Protein AF-A0A545VU34-F1 (afdb_monomer_lite)

Radius of gyration: 24.91 Å; chains: 1; bounding box: 81×69×67 Å

Structure (mmCIF, N/CA/C/O backbone):
data_AF-A0A545VU34-F1
#
_entry.id   AF-A0A545VU34-F1
#
loop_
_atom_site.group_PDB
_atom_site.id
_atom_site.type_symbol
_atom_site.label_atom_id
_atom_site.label_alt_id
_atom_site.label_comp_id
_atom_site.label_asym_id
_atom_site.label_entity_id
_atom_site.label_seq_id
_atom_site.pdbx_PDB_ins_code
_atom_site.Cartn_x
_atom_site.Cartn_y
_atom_site.Cartn_z
_atom_site.occupancy
_atom_site.B_iso_or_equiv
_atom_site.auth_seq_id
_atom_site.auth_comp_id
_atom_site.auth_asym_id
_atom_site.auth_atom_id
_atom_site.pdbx_PDB_model_num
ATOM 1 N N . MET A 1 1 ? -12.776 -17.573 12.507 1.00 79.12 1 MET A N 1
ATOM 2 C CA . MET A 1 1 ? -12.467 -17.567 11.058 1.00 79.12 1 MET A CA 1
ATOM 3 C C . MET A 1 1 ? -12.177 -16.126 10.676 1.00 79.12 1 MET A C 1
ATOM 5 O O . MET A 1 1 ? -12.881 -15.253 11.173 1.00 79.12 1 MET A O 1
ATOM 9 N N . GLN A 1 2 ? -11.123 -15.885 9.905 1.00 91.31 2 GLN A N 1
ATOM 10 C CA . GLN A 1 2 ? -10.640 -14.549 9.538 1.00 91.31 2 GLN A CA 1
ATOM 11 C C . GLN A 1 2 ? -10.816 -14.331 8.031 1.00 91.31 2 GLN A C 1
ATOM 13 O O . GLN A 1 2 ? -10.894 -15.304 7.277 1.00 91.31 2 GLN A O 1
ATOM 18 N N . THR A 1 3 ? -10.881 -13.071 7.623 1.00 93.25 3 THR A N 1
ATOM 19 C CA . THR A 1 3 ? -10.838 -12.623 6.233 1.00 93.25 3 THR A CA 1
ATOM 20 C C . THR A 1 3 ? -9.546 -11.844 6.028 1.00 93.25 3 THR A C 1
ATOM 22 O O . THR A 1 3 ? -9.224 -10.953 6.812 1.00 93.25 3 THR A O 1
ATOM 25 N N . PHE A 1 4 ? -8.823 -12.209 4.974 1.00 95.44 4 PHE A N 1
ATOM 26 C CA . PHE A 1 4 ? -7.585 -11.573 4.544 1.00 95.44 4 PHE A CA 1
ATOM 27 C C . PHE A 1 4 ? -7.874 -10.812 3.259 1.00 95.44 4 PHE A C 1
ATOM 29 O O . PHE A 1 4 ? -8.603 -11.320 2.402 1.00 95.44 4 PHE A O 1
ATOM 36 N N . TYR A 1 5 ? -7.344 -9.605 3.151 1.00 96.75 5 TYR A N 1
ATOM 37 C CA . TYR A 1 5 ? -7.462 -8.789 1.953 1.00 96.75 5 TYR A CA 1
ATOM 38 C C . TYR A 1 5 ? -6.277 -7.839 1.856 1.00 96.75 5 TYR A C 1
ATOM 40 O O . TYR A 1 5 ? -5.619 -7.520 2.851 1.00 96.75 5 TYR A O 1
ATOM 48 N N . ASP A 1 6 ? -6.040 -7.379 0.639 1.00 97.81 6 ASP A N 1
ATOM 49 C CA . ASP A 1 6 ? -4.903 -6.552 0.306 1.00 97.81 6 ASP A CA 1
ATOM 50 C C . ASP A 1 6 ? -5.138 -5.812 -1.013 1.00 97.81 6 ASP A C 1
ATOM 52 O O . ASP A 1 6 ? -6.005 -6.162 -1.819 1.00 97.81 6 ASP A O 1
ATOM 56 N N . ILE A 1 7 ? -4.350 -4.760 -1.214 1.00 98.38 7 ILE A N 1
ATOM 57 C CA . ILE A 1 7 ? -4.104 -4.185 -2.532 1.00 98.38 7 ILE A CA 1
ATOM 58 C C . ILE A 1 7 ? -2.747 -4.725 -2.973 1.00 98.38 7 ILE A C 1
ATOM 60 O O . ILE A 1 7 ? -1.764 -4.576 -2.246 1.00 98.38 7 ILE A O 1
ATOM 64 N N . SER A 1 8 ? -2.671 -5.313 -4.166 1.00 98.19 8 SER A N 1
ATOM 65 C CA . SER A 1 8 ? -1.441 -5.928 -4.660 1.00 98.19 8 SER A CA 1
ATOM 66 C C . SER A 1 8 ? -0.968 -5.326 -5.971 1.00 98.19 8 SER A C 1
ATOM 68 O O . SER A 1 8 ? -1.701 -5.262 -6.955 1.00 98.19 8 SER A O 1
ATOM 70 N N . LEU A 1 9 ? 0.293 -4.895 -5.971 1.00 97.69 9 LEU A N 1
ATOM 71 C CA . LEU A 1 9 ? 1.021 -4.387 -7.131 1.00 97.69 9 LEU A CA 1
ATOM 72 C C . LEU A 1 9 ? 2.073 -5.405 -7.612 1.00 97.69 9 LEU A C 1
ATOM 74 O O . LEU A 1 9 ? 2.984 -5.052 -8.371 1.00 97.69 9 LEU A O 1
ATOM 78 N N . VAL A 1 10 ? 1.947 -6.674 -7.197 1.00 97.75 10 VAL A N 1
ATOM 79 C CA . VAL A 1 10 ? 2.806 -7.799 -7.622 1.00 97.75 10 VAL A CA 1
ATOM 80 C C . VAL A 1 10 ? 2.745 -8.021 -9.134 1.00 97.75 10 VAL A C 1
ATOM 82 O O . VAL A 1 10 ? 3.753 -8.400 -9.729 1.00 97.75 10 VAL A O 1
ATOM 85 N N . ASP A 1 11 ? 1.625 -7.678 -9.771 1.00 96.69 11 ASP A N 1
ATOM 86 C CA . ASP A 1 11 ? 1.431 -7.778 -11.225 1.00 96.69 11 ASP A CA 1
ATOM 87 C C . ASP A 1 11 ? 1.592 -6.439 -11.959 1.00 96.69 11 ASP A C 1
ATOM 89 O O . ASP A 1 11 ? 1.641 -6.382 -13.190 1.00 96.69 11 ASP A O 1
ATOM 93 N N . GLY A 1 12 ? 1.741 -5.347 -11.216 1.00 96.75 12 GLY A N 1
ATOM 94 C CA . GLY A 1 12 ? 1.853 -4.005 -11.764 1.00 96.75 12 GLY A CA 1
ATOM 95 C C . GLY A 1 12 ? 0.854 -3.036 -11.154 1.00 96.75 12 GLY A C 1
ATOM 96 O O . GLY A 1 12 ? 0.083 -3.363 -10.259 1.00 96.75 12 GLY A O 1
ATOM 97 N N . TYR A 1 13 ? 0.872 -1.823 -11.683 1.00 96.31 13 TYR A N 1
ATOM 98 C CA . TYR A 1 13 ? -0.009 -0.733 -11.319 1.00 96.31 13 TYR A CA 1
ATOM 99 C C . TYR A 1 13 ? -0.517 -0.056 -12.586 1.00 96.31 13 TYR A C 1
ATOM 101 O O . TYR A 1 13 ? 0.260 0.242 -13.494 1.00 96.31 13 TYR A O 1
ATOM 109 N N . ASN A 1 14 ? -1.813 0.218 -12.651 1.00 94.38 14 ASN A N 1
ATOM 110 C CA . ASN A 1 14 ? -2.413 0.979 -13.741 1.00 94.38 14 ASN A CA 1
ATOM 111 C C . ASN A 1 14 ? -3.270 2.136 -13.228 1.00 94.38 14 ASN A C 1
ATOM 113 O O . ASN A 1 14 ? -3.136 3.232 -13.749 1.00 94.38 14 ASN A O 1
ATOM 117 N N . LEU A 1 15 ? -4.117 1.927 -12.223 1.00 94.31 15 LEU A N 1
ATOM 118 C CA . LEU A 1 15 ? -5.029 2.934 -11.690 1.00 94.31 15 LEU A CA 1
ATOM 119 C C . LEU A 1 15 ? -4.940 2.987 -10.163 1.00 94.31 15 LEU A C 1
ATOM 121 O O . LEU A 1 15 ? -4.714 1.944 -9.544 1.00 94.31 15 LEU A O 1
ATOM 125 N N . PRO A 1 16 ? -5.171 4.163 -9.549 1.00 95.62 16 PRO A N 1
ATOM 126 C CA . PRO A 1 16 ? -5.326 4.237 -8.108 1.00 95.62 16 PRO A CA 1
ATOM 127 C C . PRO A 1 16 ? -6.518 3.382 -7.675 1.00 95.62 16 PRO A C 1
ATOM 129 O O . PRO A 1 16 ? -7.557 3.362 -8.348 1.00 95.62 16 PRO A O 1
ATOM 132 N N . VAL A 1 17 ? -6.386 2.704 -6.539 1.00 97.31 17 VAL A N 1
ATOM 133 C CA . VAL A 1 17 ? -7.426 1.820 -6.006 1.00 97.31 17 VAL A CA 1
ATOM 134 C C . VAL A 1 17 ? -7.506 1.943 -4.492 1.00 97.31 17 VAL A C 1
ATOM 136 O O . VAL A 1 17 ? -6.492 2.101 -3.815 1.00 97.31 17 VAL A O 1
ATOM 139 N N . GLY A 1 18 ? -8.726 1.906 -3.970 1.00 97.44 18 GLY A N 1
ATOM 140 C CA . GLY A 1 18 ? -9.010 1.851 -2.544 1.00 97.44 18 GLY A CA 1
ATOM 141 C C . GLY A 1 18 ? -9.953 0.704 -2.221 1.00 97.44 18 GLY A C 1
ATOM 142 O O . GLY A 1 18 ? -10.769 0.301 -3.054 1.00 97.44 18 GLY A O 1
ATOM 143 N N . ILE A 1 19 ? -9.839 0.184 -1.008 1.00 97.31 19 ILE A N 1
ATOM 144 C CA . ILE A 1 19 ? -10.707 -0.851 -0.465 1.00 97.31 19 ILE A CA 1
ATOM 145 C C . ILE A 1 19 ? -11.283 -0.317 0.840 1.00 97.31 19 ILE A C 1
ATOM 147 O O . ILE A 1 19 ? -10.543 -0.028 1.775 1.00 97.31 19 ILE A O 1
ATOM 151 N N . GLU A 1 20 ? -12.607 -0.211 0.917 1.00 95.69 20 GLU A N 1
ATOM 152 C CA . GLU A 1 20 ? -13.302 0.046 2.176 1.00 95.69 20 GLU A CA 1
ATOM 153 C C . GLU A 1 20 ? -13.985 -1.224 2.684 1.00 95.69 20 GLU A C 1
ATOM 155 O O . GLU A 1 20 ? -14.713 -1.899 1.946 1.00 95.69 20 GLU A O 1
ATOM 160 N N . HIS A 1 21 ? -13.785 -1.515 3.965 1.00 94.06 21 HIS A N 1
ATOM 161 C CA . HIS A 1 21 ? -14.480 -2.584 4.663 1.00 94.06 21 HIS A CA 1
ATOM 162 C C . HIS A 1 21 ? -15.908 -2.149 5.011 1.00 94.06 21 HIS A C 1
ATOM 164 O O . HIS A 1 21 ? -16.132 -1.113 5.640 1.00 94.06 21 HIS A O 1
ATOM 170 N N . MET A 1 22 ? -16.887 -2.970 4.640 1.00 91.38 22 MET A N 1
ATOM 171 C CA . MET A 1 22 ? -18.287 -2.779 5.002 1.00 91.38 22 MET A CA 1
ATOM 172 C C . MET A 1 22 ? -18.660 -3.795 6.087 1.00 91.38 22 MET A C 1
ATOM 174 O O . MET A 1 22 ? -18.804 -4.974 5.769 1.00 91.38 22 MET A O 1
ATOM 178 N N . PRO A 1 23 ? -18.831 -3.400 7.359 1.00 85.12 23 PRO A N 1
ATOM 179 C CA . PRO A 1 23 ? -19.201 -4.346 8.408 1.00 85.12 23 PRO A CA 1
ATOM 180 C C . PRO A 1 23 ? -20.580 -4.966 8.139 1.00 85.12 23 PRO A C 1
ATOM 182 O O . PRO A 1 23 ? -21.448 -4.353 7.522 1.00 85.12 23 PRO A O 1
ATOM 185 N N . SER A 1 24 ? -20.787 -6.194 8.614 1.00 85.75 24 SER A N 1
ATOM 186 C CA . SER A 1 24 ? -22.099 -6.857 8.591 1.00 85.75 24 SER A CA 1
ATOM 187 C C . SER A 1 24 ? -22.831 -6.621 9.915 1.00 85.75 24 SER A C 1
ATOM 189 O O . SER A 1 24 ? -22.180 -6.468 10.949 1.00 85.75 24 SER A O 1
ATOM 191 N N . ASP A 1 25 ? -24.166 -6.642 9.905 1.00 82.00 25 ASP A N 1
ATOM 192 C CA . ASP A 1 25 ? -25.019 -6.271 11.050 1.00 82.00 25 ASP A CA 1
ATOM 193 C C . ASP A 1 25 ? -24.683 -6.997 12.367 1.00 82.00 25 ASP A C 1
ATOM 195 O O . ASP A 1 25 ? -24.863 -6.445 13.447 1.00 82.00 25 ASP A O 1
ATOM 199 N N . ASN A 1 26 ? -24.144 -8.219 12.292 1.00 81.62 26 ASN A N 1
ATOM 200 C CA . ASN A 1 26 ? -23.791 -9.045 13.455 1.00 81.62 26 ASN A CA 1
ATOM 201 C C . ASN A 1 26 ? -22.278 -9.094 13.748 1.00 81.62 26 ASN A C 1
ATOM 203 O O . ASN A 1 26 ? -21.806 -10.006 14.430 1.00 81.62 26 ASN A O 1
ATOM 207 N N . THR A 1 27 ? -21.495 -8.157 13.208 1.00 83.81 27 THR A N 1
ATOM 208 C CA . THR A 1 27 ? -20.041 -8.079 13.429 1.00 83.81 27 THR A CA 1
ATOM 209 C C . THR A 1 27 ? -19.682 -6.979 14.424 1.00 83.81 27 THR A C 1
ATOM 211 O O . THR A 1 27 ? -20.401 -5.995 14.577 1.00 83.81 27 THR A O 1
ATOM 214 N N . SER A 1 28 ? -18.566 -7.150 15.141 1.00 86.00 28 SER A N 1
ATOM 215 C CA . SER A 1 28 ? -18.032 -6.072 15.980 1.00 86.00 28 SER A CA 1
ATOM 216 C C . SER A 1 28 ? -17.637 -4.883 15.109 1.00 86.00 28 SER A C 1
ATOM 218 O O . SER A 1 28 ? -17.088 -5.067 14.025 1.00 86.00 28 SER A O 1
ATOM 220 N N . PHE A 1 29 ? -17.901 -3.670 15.593 1.00 90.88 29 PHE A N 1
ATOM 221 C CA . PHE A 1 29 ? -17.486 -2.455 14.903 1.00 90.88 29 PHE A CA 1
ATOM 222 C C . PHE A 1 29 ? -15.957 -2.395 14.803 1.00 90.88 29 PHE A C 1
ATOM 224 O O . PHE A 1 29 ? -15.253 -2.561 15.801 1.00 90.88 29 PHE A O 1
ATOM 231 N N . ILE A 1 30 ? -15.462 -2.137 13.594 1.00 93.94 30 ILE A N 1
ATOM 232 C CA . ILE A 1 30 ? -14.041 -1.964 13.304 1.00 93.94 30 ILE A CA 1
ATOM 233 C C . ILE A 1 30 ? -13.863 -0.547 12.760 1.00 93.94 30 ILE A C 1
ATOM 235 O O . ILE A 1 30 ? -14.524 -0.202 11.777 1.00 93.94 30 ILE A O 1
ATOM 239 N N . PRO A 1 31 ? -12.999 0.280 13.371 1.00 95.19 31 PRO A N 1
ATOM 240 C CA . PRO A 1 31 ? -12.738 1.617 12.877 1.00 95.19 31 PRO A CA 1
ATOM 241 C C . PRO A 1 31 ? -12.249 1.623 11.420 1.00 95.19 31 PRO A C 1
ATOM 243 O O . PRO A 1 31 ? -11.348 0.851 11.069 1.00 95.19 31 PRO A O 1
ATOM 246 N N . PRO A 1 32 ? -12.789 2.515 10.573 1.00 95.31 32 PRO A N 1
ATOM 247 C CA . PRO A 1 32 ? -12.363 2.644 9.181 1.00 95.31 32 PRO A CA 1
ATOM 248 C C . PRO A 1 32 ? -10.870 2.963 9.043 1.00 95.31 32 PRO A C 1
ATOM 250 O O . PRO A 1 32 ? -10.233 2.460 8.124 1.00 95.31 32 PRO A O 1
ATOM 253 N N . ASN A 1 33 ? -10.263 3.685 9.992 1.00 95.50 33 ASN A N 1
ATOM 254 C CA . ASN A 1 33 ? -8.825 3.963 9.947 1.00 95.50 33 ASN A CA 1
ATOM 255 C C . ASN A 1 33 ? -7.895 2.784 10.206 1.00 95.50 33 ASN A C 1
ATOM 257 O O . ASN A 1 33 ? -6.684 2.933 10.077 1.00 95.50 33 ASN A O 1
ATOM 261 N N . LEU A 1 34 ? -8.452 1.629 10.555 1.00 96.00 34 LEU A N 1
ATOM 262 C CA . LEU A 1 34 ? -7.701 0.393 10.677 1.00 96.00 34 LEU A CA 1
ATOM 263 C C . LEU A 1 34 ? -7.853 -0.507 9.445 1.00 96.00 34 LEU A C 1
ATOM 265 O O . LEU A 1 34 ? -7.083 -1.446 9.291 1.00 96.00 34 LEU A O 1
ATOM 269 N N . THR A 1 35 ? -8.848 -0.264 8.587 1.00 95.50 35 THR A N 1
ATOM 270 C CA . THR A 1 35 ? -9.246 -1.227 7.545 1.00 95.50 35 THR A CA 1
ATOM 271 C C . THR A 1 35 ? -9.361 -0.647 6.145 1.00 95.50 35 THR A C 1
ATOM 273 O O . THR A 1 35 ? -9.163 -1.379 5.176 1.00 95.50 35 THR A O 1
ATOM 276 N N . ASN A 1 36 ? -9.656 0.641 6.013 1.00 96.81 36 ASN A N 1
ATOM 277 C CA . ASN A 1 36 ? -9.890 1.252 4.717 1.00 96.81 36 ASN A CA 1
ATOM 278 C C . ASN A 1 36 ? -8.563 1.704 4.112 1.00 96.81 36 ASN A C 1
ATOM 280 O O . ASN A 1 36 ? -8.026 2.739 4.501 1.00 96.81 36 ASN A O 1
ATOM 284 N N . SER A 1 37 ? -8.035 0.912 3.183 1.00 96.88 37 SER A N 1
ATOM 285 C CA . SER A 1 37 ? -6.737 1.142 2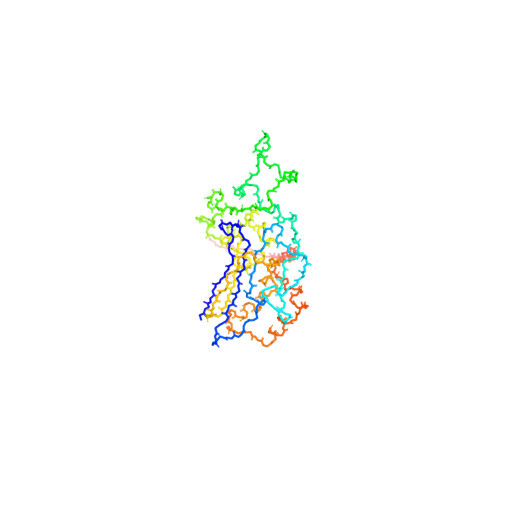.554 1.00 96.88 37 SER A CA 1
ATOM 286 C C . SER A 1 37 ? -6.878 1.783 1.179 1.00 96.88 37 SER A C 1
ATOM 288 O O . SER A 1 37 ? -7.873 1.595 0.475 1.00 96.88 37 SER A O 1
ATOM 290 N N . ALA A 1 38 ? -5.868 2.549 0.777 1.00 97.38 38 ALA A N 1
ATOM 291 C CA . ALA A 1 38 ? -5.798 3.132 -0.555 1.00 97.38 38 ALA A CA 1
ATOM 292 C C . ALA A 1 38 ? -4.359 3.184 -1.063 1.00 97.38 38 ALA A C 1
ATOM 294 O O . ALA A 1 38 ? -3.420 3.441 -0.311 1.00 97.38 38 ALA A O 1
ATOM 295 N N . CYS A 1 39 ? -4.205 2.985 -2.368 1.00 97.00 39 CYS A N 1
ATOM 296 C CA . CYS A 1 39 ? -2.955 3.149 -3.092 1.00 97.00 39 CYS A CA 1
ATOM 297 C C . CYS A 1 39 ? -3.150 4.177 -4.209 1.00 97.00 39 CYS A C 1
ATOM 299 O O . CYS A 1 39 ? -3.895 3.948 -5.167 1.00 97.00 39 CYS A O 1
ATOM 301 N N . VAL A 1 40 ? -2.468 5.314 -4.073 1.00 95.06 40 VAL A N 1
ATOM 302 C CA . VAL A 1 40 ? -2.458 6.427 -5.023 1.00 95.06 40 VAL A CA 1
ATOM 303 C C . VAL A 1 40 ? -1.024 6.650 -5.494 1.00 95.06 40 VAL A C 1
ATOM 305 O O . VAL A 1 40 ? -0.258 7.385 -4.881 1.00 95.06 40 VAL A O 1
ATOM 308 N N . ALA A 1 41 ? -0.667 6.022 -6.616 1.00 93.44 41 ALA A N 1
ATOM 309 C CA . ALA A 1 41 ? 0.658 6.119 -7.235 1.00 93.44 41 ALA A CA 1
ATOM 310 C C . ALA A 1 41 ? 0.605 6.761 -8.638 1.00 93.44 41 ALA A C 1
ATOM 312 O O . ALA A 1 41 ? 1.438 6.482 -9.502 1.00 93.44 41 ALA A O 1
ATOM 313 N N . THR A 1 42 ? -0.395 7.615 -8.884 1.00 91.88 42 THR A N 1
ATOM 314 C CA . THR A 1 42 ? -0.579 8.341 -10.151 1.00 91.88 42 THR A CA 1
ATOM 315 C C . THR A 1 42 ? -0.372 9.838 -9.946 1.00 91.88 42 THR A C 1
ATOM 317 O O . THR A 1 42 ? -1.070 10.464 -9.150 1.00 91.88 42 THR A O 1
ATOM 320 N N . ALA A 1 43 ? 0.561 10.430 -10.694 1.00 88.88 43 ALA A N 1
ATOM 321 C CA . ALA A 1 43 ? 0.788 11.871 -10.664 1.00 88.88 43 ALA A CA 1
ATOM 322 C C . ALA A 1 43 ? -0.464 12.655 -11.102 1.00 88.88 43 ALA A C 1
ATOM 324 O O . ALA A 1 43 ? -1.199 12.243 -11.999 1.00 88.88 43 ALA A O 1
ATOM 325 N N . GLY A 1 44 ? -0.711 13.788 -10.449 1.00 87.19 44 GLY A N 1
ATOM 326 C CA . GLY A 1 44 ? -1.902 14.622 -10.626 1.00 87.19 44 GLY A CA 1
ATOM 327 C C . GLY A 1 44 ? -3.118 14.169 -9.811 1.00 87.19 44 GLY A C 1
ATOM 328 O O . GLY A 1 44 ? -4.074 14.929 -9.701 1.00 87.19 44 GLY A O 1
ATOM 329 N N . TRP A 1 45 ? -3.079 12.971 -9.218 1.00 87.88 45 TRP A N 1
ATOM 330 C CA . TRP A 1 45 ? -4.142 12.441 -8.353 1.00 87.88 45 TRP A CA 1
ATOM 331 C C . TRP A 1 45 ? -3.789 12.472 -6.865 1.00 87.88 45 TRP A C 1
ATOM 333 O O . TRP A 1 45 ? -4.651 12.212 -6.030 1.00 87.88 45 TRP A O 1
ATOM 343 N N . LEU A 1 46 ? -2.541 12.796 -6.522 1.00 90.00 46 LEU A N 1
ATOM 344 C CA . LEU A 1 46 ? -2.103 12.895 -5.137 1.00 90.00 46 LEU A CA 1
ATOM 345 C C . LEU A 1 46 ? -2.448 14.268 -4.567 1.00 90.00 46 LEU A C 1
ATOM 347 O O . LEU A 1 46 ? -2.020 15.297 -5.094 1.00 90.00 46 LEU A O 1
ATOM 351 N N . TYR A 1 47 ? -3.190 14.260 -3.467 1.00 89.81 47 TYR A N 1
ATOM 352 C CA . TYR A 1 47 ? -3.574 15.467 -2.742 1.00 89.81 47 TYR A CA 1
ATOM 353 C C . TYR A 1 47 ? -2.416 16.006 -1.889 1.00 89.81 47 TYR A C 1
ATOM 355 O O . TYR A 1 47 ? -1.420 15.312 -1.645 1.00 89.81 47 TYR A O 1
ATOM 363 N N . ASP A 1 48 ? -2.565 17.246 -1.416 1.00 87.31 48 ASP A N 1
ATOM 364 C CA . ASP A 1 48 ? -1.576 17.930 -0.581 1.00 87.31 48 ASP A CA 1
ATOM 365 C C . ASP A 1 48 ? -1.170 17.115 0.651 1.00 87.31 48 ASP A C 1
ATOM 367 O O . ASP A 1 48 ? -1.943 16.328 1.206 1.00 87.31 48 ASP A O 1
ATOM 371 N N . VAL A 1 49 ? 0.081 17.309 1.068 1.00 86.38 49 VAL A N 1
ATOM 372 C CA . VAL A 1 49 ? 0.684 16.570 2.177 1.00 86.38 49 VAL A CA 1
ATOM 373 C C . VAL A 1 49 ? -0.091 16.826 3.467 1.00 86.38 49 VAL A C 1
ATOM 375 O O . VAL A 1 49 ? -0.230 17.959 3.924 1.00 86.38 49 VAL A O 1
ATOM 378 N N . THR A 1 50 ? -0.538 15.742 4.091 1.00 82.56 50 THR A N 1
ATOM 379 C CA . THR A 1 50 ? -1.132 15.732 5.427 1.00 82.56 50 THR A CA 1
ATOM 380 C C . THR A 1 50 ? -0.723 14.446 6.146 1.00 82.56 50 THR A C 1
ATOM 382 O O . THR A 1 50 ? -0.488 13.424 5.506 1.00 82.56 50 THR A O 1
ATOM 385 N N . GLN A 1 51 ? -0.602 14.491 7.475 1.00 78.12 51 GLN A N 1
ATOM 386 C CA . GLN A 1 51 ? -0.232 13.318 8.284 1.00 78.12 51 GLN A CA 1
ATOM 387 C C . GLN A 1 51 ? -1.384 12.315 8.405 1.00 78.12 51 GLN A C 1
ATOM 389 O O . GLN A 1 51 ? -1.163 11.108 8.468 1.00 78.12 51 GLN A O 1
ATOM 394 N N . SER A 1 52 ? -2.613 12.825 8.418 1.00 82.25 52 SER A N 1
ATOM 395 C CA . SER A 1 52 ? -3.823 12.019 8.396 1.00 82.25 52 SER A CA 1
ATOM 396 C C . SER A 1 52 ? -4.963 12.732 7.685 1.00 82.25 52 SER A C 1
ATOM 398 O O . SER A 1 52 ? -4.915 13.940 7.438 1.00 82.25 52 SER A O 1
ATOM 400 N N . GLY A 1 53 ? -5.980 11.971 7.295 1.00 84.44 53 GLY A N 1
ATOM 401 C CA . GLY A 1 53 ? -7.127 12.493 6.565 1.00 84.44 53 GLY A CA 1
ATOM 402 C C . GLY A 1 53 ? -8.418 11.766 6.898 1.00 84.44 53 GLY A C 1
ATOM 403 O O . GLY A 1 53 ? -8.430 10.718 7.540 1.00 84.44 53 GLY A O 1
ATOM 404 N N . THR A 1 54 ? -9.523 12.341 6.443 1.00 84.25 54 THR A N 1
ATOM 405 C CA . THR A 1 54 ? -10.866 11.759 6.567 1.00 84.25 54 THR A CA 1
ATOM 406 C C . THR A 1 54 ? -11.315 11.062 5.285 1.00 84.25 54 THR A C 1
ATOM 408 O O . THR A 1 54 ? -12.404 10.497 5.242 1.00 84.25 54 THR A O 1
ATOM 411 N N . TYR A 1 55 ? -10.480 11.057 4.241 1.00 80.75 55 TYR A N 1
ATOM 412 C CA . TYR A 1 55 ? -10.705 10.261 3.036 1.00 80.75 55 TYR A CA 1
ATOM 413 C C . TYR A 1 55 ? -10.844 8.789 3.433 1.00 80.75 55 TYR A C 1
ATOM 415 O O . TYR A 1 55 ? -9.974 8.280 4.129 1.00 80.75 55 TYR A O 1
ATOM 423 N N . TYR A 1 56 ? -11.941 8.136 3.037 1.00 84.62 56 TYR A N 1
ATOM 424 C CA . TYR A 1 56 ? -12.299 6.758 3.434 1.00 84.62 56 TYR A CA 1
ATOM 425 C C . TYR A 1 56 ? -12.587 6.568 4.927 1.00 84.62 56 TYR A C 1
ATOM 427 O O . TYR A 1 56 ? -12.653 5.438 5.399 1.00 84.62 56 TYR A O 1
ATOM 435 N N . SER A 1 57 ? -12.765 7.648 5.688 1.00 92.06 57 SER A N 1
ATOM 436 C CA . SER A 1 57 ? -13.040 7.594 7.122 1.00 92.06 57 SER A CA 1
ATOM 437 C C . SER A 1 57 ? -13.847 8.817 7.590 1.00 92.06 57 SER A C 1
ATOM 439 O O . SER A 1 57 ? -14.705 9.322 6.871 1.00 92.06 57 SER A O 1
ATOM 441 N N . ASN A 1 58 ? -13.636 9.264 8.827 1.00 92.12 58 ASN A N 1
ATOM 442 C CA . ASN A 1 58 ? -14.290 10.397 9.464 1.00 92.12 58 ASN A CA 1
ATOM 443 C C . ASN A 1 58 ? -13.350 11.063 10.483 1.00 92.12 58 ASN A C 1
ATOM 445 O O . ASN A 1 58 ? -12.271 10.555 10.781 1.00 92.12 58 ASN A O 1
ATOM 449 N N . GLU A 1 59 ? -13.774 12.203 11.028 1.00 91.31 59 GLU A N 1
ATOM 450 C CA . GLU A 1 59 ? -13.000 12.984 12.006 1.00 91.31 59 GLU A CA 1
ATOM 451 C C . GLU A 1 59 ? -12.725 12.224 13.309 1.00 91.31 59 GLU A C 1
ATOM 453 O O . GLU A 1 59 ? -11.714 12.466 13.962 1.00 91.31 59 GLU A O 1
ATOM 458 N N . THR A 1 60 ? -13.610 11.297 13.688 1.00 94.44 60 THR A N 1
ATOM 459 C CA . THR A 1 60 ? -13.435 10.477 14.892 1.00 94.44 60 THR A CA 1
ATOM 460 C C . THR A 1 60 ? -12.298 9.482 14.728 1.00 94.44 60 THR A C 1
ATOM 462 O O . THR A 1 60 ? -11.609 9.210 15.698 1.00 94.44 60 THR A O 1
ATOM 465 N N . TYR A 1 61 ? -12.087 8.953 13.526 1.00 95.19 61 TYR A N 1
ATOM 466 C CA . TYR A 1 61 ? -11.076 7.945 13.229 1.00 95.19 61 TYR A CA 1
ATOM 467 C C . TYR A 1 61 ? -10.229 8.401 12.037 1.00 95.19 61 TYR A C 1
ATOM 469 O O . TYR A 1 61 ? -10.392 7.875 10.940 1.00 95.19 61 TYR A O 1
ATOM 477 N N . PRO A 1 62 ? -9.332 9.386 12.186 1.00 94.44 62 PRO A N 1
ATOM 478 C CA . PRO A 1 62 ? -8.526 9.859 11.065 1.00 94.44 62 PRO A CA 1
ATOM 479 C C . PRO A 1 62 ? -7.609 8.739 10.548 1.00 94.44 62 PRO A C 1
ATOM 481 O O . PRO A 1 62 ? -7.055 7.970 11.338 1.00 94.44 62 PRO A O 1
ATOM 484 N N . ILE A 1 63 ? -7.471 8.628 9.225 1.00 94.12 63 ILE A N 1
ATOM 485 C CA . ILE A 1 63 ? -6.621 7.628 8.566 1.00 94.12 63 ILE A CA 1
ATOM 486 C C . ILE A 1 63 ? -5.172 8.108 8.529 1.00 94.12 63 ILE A C 1
ATOM 488 O O . ILE A 1 63 ? -4.951 9.239 8.095 1.00 94.12 63 ILE A O 1
ATOM 492 N N . PRO A 1 64 ? -4.193 7.275 8.922 1.00 94.50 64 PRO A N 1
ATOM 493 C CA . PRO A 1 64 ? -2.780 7.564 8.712 1.00 94.50 64 PRO A CA 1
ATOM 494 C C . PRO A 1 64 ? -2.431 7.540 7.220 1.00 94.50 64 PRO A C 1
ATOM 496 O O . PRO A 1 64 ? -2.771 6.592 6.506 1.00 94.50 64 PRO A O 1
ATOM 499 N N . LEU A 1 65 ? -1.751 8.584 6.747 1.00 94.25 65 LEU A N 1
ATOM 500 C CA . LEU A 1 65 ? -1.419 8.757 5.333 1.00 94.25 65 LEU A CA 1
ATOM 501 C C . LEU A 1 65 ? 0.093 8.771 5.099 1.00 94.25 65 LEU A C 1
ATOM 503 O O . LEU A 1 65 ? 0.878 9.210 5.942 1.00 94.25 65 LEU A O 1
ATOM 507 N N . GLU A 1 66 ? 0.482 8.333 3.904 1.00 92.75 66 GLU A N 1
ATOM 508 C CA . GLU A 1 66 ? 1.809 8.567 3.342 1.00 92.75 66 GLU A CA 1
ATOM 509 C C . GLU A 1 66 ? 2.051 10.093 3.264 1.00 92.75 66 GLU A C 1
ATOM 511 O O . GLU A 1 66 ? 1.173 10.841 2.824 1.00 92.75 66 GLU A O 1
ATOM 516 N N . LYS A 1 67 ? 3.224 10.576 3.699 1.00 90.06 67 LYS A N 1
ATOM 517 C CA . LYS A 1 67 ? 3.506 12.013 3.912 1.00 90.06 67 LYS A CA 1
ATOM 518 C C . LYS A 1 67 ? 4.706 12.580 3.146 1.00 90.06 67 LYS A C 1
ATOM 520 O O . LYS A 1 67 ? 4.903 13.791 3.143 1.00 90.06 67 LYS A O 1
ATOM 525 N N . ASN A 1 68 ? 5.540 11.729 2.571 1.00 91.62 68 ASN A N 1
ATOM 526 C CA . ASN A 1 68 ? 6.801 12.093 1.940 1.00 91.62 68 ASN A CA 1
ATOM 527 C C . ASN A 1 68 ? 6.654 12.274 0.428 1.00 91.62 68 ASN A C 1
ATOM 529 O O . ASN A 1 68 ? 7.432 13.018 -0.168 1.00 91.62 68 ASN A O 1
ATOM 533 N N . GLU A 1 69 ? 5.675 11.620 -0.199 1.00 92.44 69 GLU A N 1
ATOM 534 C CA . GLU A 1 69 ? 5.583 11.612 -1.651 1.00 92.44 69 GLU A CA 1
ATOM 535 C C . GLU A 1 69 ? 4.939 12.879 -2.220 1.00 92.44 69 GLU A C 1
ATOM 537 O O . GLU A 1 69 ? 4.074 13.529 -1.621 1.00 92.44 69 GLU A O 1
ATOM 542 N N . THR A 1 70 ? 5.355 13.239 -3.429 1.00 92.00 70 THR A N 1
ATOM 543 C CA . THR A 1 70 ? 4.864 14.419 -4.150 1.00 92.00 70 THR A CA 1
ATOM 544 C C . THR A 1 70 ? 4.424 14.030 -5.551 1.00 92.00 70 THR A C 1
ATOM 546 O O . THR A 1 70 ? 4.870 13.021 -6.090 1.00 92.00 70 THR A O 1
ATOM 549 N N . ASN A 1 71 ? 3.590 14.854 -6.191 1.00 89.50 71 ASN A N 1
ATOM 550 C CA . ASN A 1 71 ? 3.191 14.611 -7.580 1.00 89.50 71 ASN A CA 1
ATOM 551 C C . ASN A 1 71 ? 4.394 14.495 -8.541 1.00 89.50 71 ASN A C 1
ATOM 553 O O . ASN A 1 71 ? 4.320 13.740 -9.509 1.00 89.50 71 ASN A O 1
ATOM 557 N N . ASP A 1 72 ? 5.511 15.177 -8.254 1.00 88.31 72 ASP A N 1
ATOM 558 C CA . ASP A 1 72 ? 6.752 15.036 -9.025 1.00 88.31 72 ASP A CA 1
ATOM 559 C C . ASP A 1 72 ? 7.379 13.643 -8.850 1.00 88.31 72 ASP A C 1
ATOM 561 O O . ASP A 1 72 ? 7.660 12.969 -9.843 1.00 88.31 72 ASP A O 1
ATOM 565 N N . LEU A 1 73 ? 7.510 13.160 -7.610 1.00 89.19 73 LEU A N 1
ATOM 566 C CA . LEU A 1 73 ? 8.024 11.814 -7.324 1.00 89.19 73 LEU A CA 1
ATOM 567 C C . LEU A 1 73 ? 7.111 10.725 -7.901 1.00 89.19 73 LEU A C 1
ATOM 569 O O . LEU A 1 73 ? 7.591 9.781 -8.535 1.00 89.19 73 LEU A O 1
ATOM 573 N N . LEU A 1 74 ? 5.790 10.908 -7.804 1.00 89.88 74 LEU A N 1
ATOM 574 C CA . LEU A 1 74 ? 4.810 9.998 -8.397 1.00 89.88 74 LEU A CA 1
ATOM 575 C C . LEU A 1 74 ? 4.909 9.930 -9.925 1.00 89.88 74 LEU A C 1
ATOM 577 O O . LEU A 1 74 ? 4.568 8.916 -10.529 1.00 89.88 74 LEU A O 1
ATOM 581 N N . SER A 1 75 ? 5.385 10.987 -10.582 1.00 87.69 75 SER A N 1
ATOM 582 C CA . SER A 1 75 ? 5.585 10.953 -12.033 1.00 87.69 75 SER A CA 1
ATOM 583 C C . SER A 1 75 ? 6.805 10.112 -12.438 1.00 87.69 75 SER A C 1
ATOM 585 O O . SER A 1 75 ? 6.914 9.694 -13.591 1.00 87.69 75 SER A O 1
ATOM 587 N N . LYS A 1 76 ? 7.715 9.825 -11.494 1.00 87.38 76 LYS A N 1
ATOM 588 C CA . LYS A 1 76 ? 9.037 9.225 -11.744 1.00 87.38 76 LYS A CA 1
ATOM 589 C C . LYS A 1 76 ? 9.257 7.870 -11.066 1.00 87.38 76 LYS A C 1
ATOM 591 O O . LYS A 1 76 ? 10.201 7.178 -11.448 1.00 87.38 76 LYS A O 1
ATOM 596 N N . TRP A 1 77 ? 8.404 7.456 -10.122 1.00 90.69 77 TRP A N 1
ATOM 597 C CA . TRP A 1 77 ? 8.626 6.247 -9.312 1.00 90.69 77 TRP A CA 1
ATOM 598 C C . TRP A 1 77 ? 8.755 4.962 -10.141 1.00 90.69 77 TRP A C 1
ATOM 600 O O . TRP A 1 77 ? 9.535 4.077 -9.787 1.00 90.69 77 TRP A O 1
ATOM 610 N N . CYS A 1 78 ? 8.019 4.836 -11.250 1.00 92.12 78 CYS A N 1
ATOM 611 C CA . CYS A 1 78 ? 8.071 3.636 -12.079 1.00 92.12 78 CYS A CA 1
ATOM 612 C C . CYS A 1 78 ? 9.408 3.558 -12.841 1.00 92.12 78 CYS A C 1
ATOM 614 O O . CYS A 1 78 ? 9.726 4.472 -13.612 1.00 92.12 78 CYS A O 1
ATOM 616 N N . PRO A 1 79 ? 10.207 2.483 -12.701 1.00 90.88 79 PRO A N 1
ATOM 617 C CA . PRO A 1 79 ? 11.447 2.353 -13.461 1.00 90.88 79 PRO A CA 1
ATOM 618 C C . PRO A 1 79 ? 11.198 2.331 -14.978 1.00 90.88 79 PRO A C 1
ATOM 620 O O . PRO A 1 79 ? 10.217 1.757 -15.442 1.00 90.88 79 PRO A O 1
ATOM 623 N N . TRP A 1 80 ? 12.119 2.884 -15.777 1.00 86.62 80 TRP A N 1
ATOM 624 C CA . TRP A 1 80 ? 11.957 2.991 -17.239 1.00 86.62 80 TRP A CA 1
ATOM 625 C C . TRP A 1 80 ? 11.627 1.659 -17.925 1.00 86.62 80 TRP A C 1
ATOM 627 O O . TRP A 1 80 ? 10.741 1.599 -18.772 1.00 86.62 80 TRP A O 1
ATOM 637 N N . ARG A 1 81 ? 12.301 0.575 -17.518 1.00 87.75 81 ARG A N 1
ATOM 638 C CA . ARG A 1 81 ? 12.078 -0.780 -18.054 1.00 87.75 81 ARG A CA 1
ATOM 639 C C . ARG A 1 81 ? 10.689 -1.347 -17.736 1.00 87.75 81 ARG A C 1
ATOM 641 O O . ARG A 1 81 ? 10.259 -2.282 -18.400 1.00 87.75 81 ARG A O 1
ATOM 648 N N . ASN A 1 82 ? 10.049 -0.825 -16.692 1.00 92.75 82 ASN A N 1
ATOM 649 C CA . ASN A 1 82 ? 8.770 -1.281 -16.168 1.00 92.75 82 ASN A CA 1
ATOM 650 C C . ASN A 1 82 ? 7.595 -0.476 -16.743 1.00 92.75 82 ASN A C 1
ATOM 652 O O . ASN A 1 82 ? 6.458 -0.925 -16.645 1.00 92.75 82 ASN A O 1
ATOM 656 N N . LEU A 1 83 ? 7.829 0.689 -17.357 1.00 90.69 83 LEU A N 1
ATOM 657 C CA . LEU A 1 83 ? 6.753 1.468 -17.970 1.00 90.69 83 LEU A CA 1
ATOM 658 C C . LEU A 1 83 ? 6.088 0.654 -19.084 1.00 90.69 83 LEU A C 1
ATOM 660 O O . LEU A 1 83 ? 6.760 0.126 -19.971 1.00 90.69 83 LEU A O 1
ATOM 664 N N . ALA A 1 84 ? 4.758 0.593 -19.071 1.00 89.62 84 ALA A N 1
ATOM 665 C CA . ALA A 1 84 ? 3.997 0.003 -20.168 1.00 89.62 84 ALA A CA 1
ATOM 666 C C . ALA A 1 84 ? 4.180 0.801 -21.469 1.00 89.62 84 ALA A C 1
ATOM 668 O O . ALA A 1 84 ? 4.231 0.217 -22.550 1.00 89.62 84 ALA A O 1
ATOM 669 N N . PHE A 1 85 ? 4.330 2.124 -21.344 1.00 86.19 85 PHE A N 1
ATOM 670 C CA . PHE A 1 85 ? 4.513 3.062 -22.450 1.00 86.19 85 PHE A CA 1
ATOM 671 C C . PHE A 1 85 ? 5.752 3.940 -22.198 1.00 86.19 85 PHE A C 1
ATOM 673 O O . PHE A 1 85 ? 5.625 5.078 -21.736 1.00 86.19 85 PHE A O 1
ATOM 680 N N . PRO A 1 86 ? 6.972 3.418 -22.422 1.00 80.56 86 PRO A N 1
ATOM 681 C CA . PRO A 1 86 ? 8.187 4.204 -22.249 1.00 80.56 86 PRO A CA 1
ATOM 682 C C . PRO A 1 86 ? 8.312 5.270 -23.360 1.00 80.56 86 PRO A C 1
ATOM 684 O O . PRO A 1 86 ? 7.916 5.011 -24.500 1.00 80.56 86 PRO A O 1
ATOM 687 N N . PRO A 1 87 ? 8.871 6.462 -23.068 1.00 77.06 87 PRO A N 1
ATOM 688 C CA . PRO A 1 87 ? 9.140 7.484 -24.079 1.00 77.06 87 PRO A CA 1
ATOM 689 C C . PRO A 1 87 ? 10.214 7.004 -25.059 1.00 77.06 87 PRO A C 1
ATOM 691 O O . PRO A 1 87 ? 10.924 6.033 -24.791 1.00 77.06 87 PRO A O 1
ATOM 694 N N . GLN A 1 88 ? 10.369 7.687 -26.194 1.00 73.88 88 GLN A N 1
ATOM 695 C CA . GLN A 1 88 ? 11.406 7.335 -27.167 1.00 73.88 88 GLN A CA 1
ATOM 696 C C . GLN A 1 88 ? 12.792 7.345 -26.507 1.00 73.88 88 GLN A C 1
ATOM 698 O O . GLN A 1 88 ? 13.128 8.257 -25.751 1.00 73.88 88 GLN A O 1
ATOM 703 N N . ARG A 1 89 ? 13.573 6.287 -26.754 1.00 67.00 89 ARG A N 1
ATOM 704 C CA . ARG A 1 89 ? 14.924 6.156 -26.199 1.00 67.00 89 ARG A CA 1
ATOM 705 C C . ARG A 1 89 ? 15.825 7.248 -26.788 1.00 67.00 89 ARG A C 1
ATOM 707 O O . ARG A 1 89 ? 15.680 7.542 -27.978 1.00 67.00 89 ARG A O 1
ATOM 714 N N . PRO A 1 90 ? 16.776 7.796 -26.014 1.00 66.56 90 PRO A N 1
ATOM 715 C CA . PRO A 1 90 ? 17.865 8.572 -26.590 1.00 66.56 90 PRO A CA 1
ATOM 716 C C . PRO A 1 90 ? 18.650 7.719 -27.607 1.00 66.56 90 PRO A C 1
ATOM 718 O O . PRO A 1 90 ? 18.535 6.491 -27.635 1.00 66.56 90 PRO A O 1
ATOM 721 N N . SER A 1 91 ? 19.423 8.366 -28.481 1.00 56.50 91 SER A N 1
ATOM 722 C CA . SER A 1 91 ? 20.117 7.743 -29.626 1.00 56.50 91 SER A CA 1
ATOM 723 C C . SER A 1 91 ? 21.074 6.591 -29.277 1.00 56.50 91 SER A C 1
ATOM 725 O O . SER A 1 91 ? 21.472 5.843 -30.164 1.00 56.50 91 SER A O 1
ATOM 727 N N . ASP A 1 92 ? 21.445 6.441 -28.007 1.00 66.62 92 ASP A N 1
ATOM 728 C CA . ASP A 1 92 ? 22.305 5.385 -27.461 1.00 66.62 92 ASP A CA 1
ATOM 729 C C . ASP A 1 92 ? 21.525 4.163 -26.930 1.00 66.62 92 ASP A C 1
ATOM 731 O O . ASP A 1 92 ? 22.125 3.160 -26.544 1.00 66.62 92 ASP A O 1
ATOM 735 N N . GLY A 1 93 ? 20.187 4.204 -26.929 1.00 63.44 93 GLY A N 1
ATOM 736 C CA . GLY A 1 93 ? 19.328 3.078 -26.556 1.00 63.44 93 GLY A CA 1
ATOM 737 C C . GLY A 1 93 ? 19.345 2.713 -25.066 1.00 63.44 93 GLY A C 1
ATOM 738 O O . GLY A 1 93 ? 18.698 1.728 -24.688 1.00 63.44 93 GLY A O 1
ATOM 739 N N . ILE A 1 94 ? 20.037 3.495 -24.235 1.00 65.94 94 ILE A N 1
ATOM 740 C CA . ILE A 1 94 ? 20.151 3.335 -22.784 1.00 65.94 94 ILE A CA 1
ATOM 741 C C . ILE A 1 94 ? 19.377 4.484 -22.134 1.00 65.94 94 ILE A C 1
ATOM 743 O O . ILE A 1 94 ? 19.446 5.618 -22.587 1.00 65.94 94 ILE A O 1
ATOM 747 N N . TYR A 1 95 ? 18.615 4.205 -21.075 1.00 63.53 95 TYR A N 1
ATOM 748 C CA . TYR A 1 95 ? 18.086 5.275 -20.228 1.00 63.53 95 TYR A CA 1
ATOM 749 C C . TYR A 1 95 ? 19.119 5.569 -19.139 1.00 63.53 95 TYR A C 1
ATOM 751 O O . TYR A 1 95 ? 19.256 4.743 -18.227 1.00 63.53 95 TYR A O 1
ATOM 759 N N . PRO A 1 96 ? 19.861 6.685 -19.216 1.00 61.19 96 PRO A N 1
ATOM 760 C CA . PRO A 1 96 ? 20.740 7.081 -18.131 1.00 61.19 96 PRO A CA 1
ATOM 761 C C . PRO A 1 96 ? 19.914 7.287 -16.853 1.00 61.19 96 PRO A C 1
ATOM 763 O O . PRO A 1 96 ? 18.817 7.850 -16.862 1.00 61.19 96 PRO A O 1
ATOM 766 N N . TYR A 1 97 ? 20.406 6.736 -15.744 1.00 55.62 97 TYR A N 1
ATOM 767 C CA . TYR A 1 97 ? 19.805 6.908 -14.425 1.00 55.62 97 TYR A CA 1
ATOM 768 C C . TYR A 1 97 ? 20.790 7.685 -13.551 1.00 55.62 97 TYR A C 1
ATOM 770 O O . TYR A 1 97 ? 21.952 7.274 -13.486 1.00 55.62 97 TYR A O 1
ATOM 778 N N . PRO A 1 98 ? 20.370 8.746 -12.845 1.00 58.06 98 PRO A N 1
ATOM 779 C CA . PRO A 1 98 ? 19.047 9.376 -12.827 1.00 58.06 98 PRO A CA 1
ATOM 780 C C . PRO A 1 98 ? 19.007 10.558 -13.814 1.00 58.06 98 PRO A C 1
ATOM 782 O O . PRO A 1 98 ? 19.240 11.691 -13.414 1.00 58.06 98 PRO A O 1
ATOM 785 N N . ASP A 1 99 ? 18.814 10.329 -15.118 1.00 54.72 99 ASP A N 1
ATOM 786 C CA . ASP A 1 99 ? 18.733 11.459 -16.057 1.00 54.72 99 ASP A CA 1
ATOM 787 C C . ASP A 1 99 ? 17.290 11.982 -16.120 1.00 54.72 99 ASP A C 1
ATOM 789 O O . ASP A 1 99 ? 16.377 11.338 -16.649 1.00 54.72 99 ASP A O 1
ATOM 793 N N . ASP A 1 100 ? 17.091 13.150 -15.510 1.00 59.00 100 ASP A N 1
ATOM 794 C CA . ASP A 1 100 ? 15.790 13.685 -15.089 1.00 59.00 100 ASP A CA 1
ATOM 795 C C . ASP A 1 100 ? 15.087 14.551 -16.149 1.00 59.00 100 ASP A C 1
ATOM 797 O O . ASP A 1 100 ? 13.991 15.062 -15.913 1.00 59.00 100 ASP A O 1
ATOM 801 N N . ASN A 1 101 ? 15.684 14.709 -17.334 1.00 67.75 101 ASN A N 1
ATOM 802 C CA . ASN A 1 101 ? 15.192 15.641 -18.357 1.00 67.75 101 ASN A CA 1
ATOM 803 C C . ASN A 1 101 ? 14.289 15.001 -19.425 1.00 67.75 101 ASN A C 1
ATOM 805 O O . ASN A 1 101 ? 13.791 15.700 -20.309 1.00 67.75 101 ASN A O 1
ATOM 809 N N . ILE A 1 102 ? 14.051 13.686 -19.369 1.00 73.31 102 ILE A N 1
ATOM 810 C CA . ILE A 1 102 ? 13.104 13.022 -20.275 1.00 73.31 102 ILE A CA 1
ATOM 811 C C . ILE A 1 102 ? 11.700 13.141 -19.685 1.00 73.31 102 ILE A C 1
ATOM 813 O O . ILE A 1 102 ? 11.386 12.528 -18.661 1.00 73.31 102 ILE A O 1
ATOM 817 N N . GLN A 1 103 ? 10.837 13.903 -20.358 1.00 72.81 103 GLN A N 1
ATOM 818 C CA . GLN A 1 103 ? 9.450 14.064 -19.938 1.00 72.81 103 GLN A CA 1
ATOM 819 C C . GLN A 1 103 ? 8.723 12.713 -19.950 1.00 72.81 103 GLN A C 1
ATOM 821 O O . GLN A 1 103 ? 8.617 12.038 -20.978 1.00 72.81 103 GLN A O 1
ATOM 826 N N . ARG A 1 104 ? 8.205 12.324 -18.784 1.00 75.31 104 ARG A N 1
ATOM 827 C CA . ARG A 1 104 ? 7.369 11.134 -18.617 1.00 75.31 104 ARG A CA 1
ATOM 828 C C . ARG A 1 104 ? 5.909 11.476 -18.906 1.00 75.31 104 ARG A C 1
ATOM 830 O O . ARG A 1 104 ? 5.485 12.600 -18.627 1.00 75.31 104 ARG A O 1
ATOM 837 N N . PRO A 1 105 ? 5.116 10.533 -19.438 1.00 71.19 105 PRO A N 1
ATOM 838 C CA . PRO A 1 105 ? 3.679 10.738 -19.522 1.00 71.19 105 PRO A CA 1
ATOM 839 C C . PRO A 1 105 ? 3.099 10.893 -18.109 1.00 71.19 105 PRO A C 1
ATOM 841 O O . PRO A 1 105 ? 3.463 10.148 -17.201 1.00 71.19 105 PRO A O 1
ATOM 844 N N . SER A 1 106 ? 2.184 11.854 -17.933 1.00 68.44 106 SER A N 1
ATOM 845 C CA . SER A 1 106 ? 1.540 12.151 -16.638 1.00 68.44 106 SER A CA 1
ATOM 846 C C . SER A 1 106 ? 0.817 10.941 -16.037 1.00 68.44 106 SER A C 1
ATOM 848 O O . SER A 1 106 ? 0.650 10.856 -14.825 1.00 68.44 106 SER A O 1
ATOM 850 N N . PHE A 1 107 ? 0.388 10.012 -16.890 1.00 71.19 107 PHE A N 1
ATOM 851 C CA . PHE A 1 107 ? -0.170 8.724 -16.522 1.00 71.19 107 PHE A CA 1
ATOM 852 C C . PHE A 1 107 ? 0.644 7.634 -17.217 1.00 71.19 107 PHE A C 1
ATOM 854 O O . PHE A 1 107 ? 0.690 7.596 -18.448 1.00 71.19 107 PHE A O 1
ATOM 861 N N . SER A 1 108 ? 1.280 6.751 -16.447 1.00 75.56 108 SER A N 1
ATOM 862 C CA . SER A 1 108 ? 2.005 5.613 -17.008 1.00 75.56 108 SER A CA 1
ATOM 863 C C . SER A 1 108 ? 1.771 4.360 -16.177 1.00 75.56 108 SER A C 1
ATOM 865 O O . SER A 1 108 ? 2.282 4.272 -15.058 1.00 75.56 108 SER A O 1
ATOM 867 N N . PRO A 1 109 ? 1.013 3.379 -16.699 1.00 90.75 109 PRO A N 1
ATOM 868 C CA . PRO A 1 109 ? 0.942 2.067 -16.088 1.00 90.75 109 PRO A CA 1
ATOM 869 C C . PRO A 1 109 ? 2.343 1.466 -15.968 1.00 90.75 109 PRO A C 1
ATOM 871 O O . PRO A 1 109 ? 3.162 1.553 -16.888 1.00 90.75 109 PRO A O 1
ATOM 874 N N . CYS A 1 110 ? 2.609 0.848 -14.829 1.00 94.50 110 CYS A N 1
ATOM 875 C CA . CYS A 1 110 ? 3.891 0.270 -14.485 1.00 94.50 110 CYS A CA 1
ATOM 876 C C . CYS A 1 110 ? 3.731 -1.238 -14.331 1.00 94.50 110 CYS A C 1
ATOM 878 O O . CYS A 1 110 ? 2.999 -1.704 -13.465 1.00 94.50 110 CYS A O 1
ATOM 880 N N . LYS A 1 111 ? 4.414 -2.020 -15.158 1.00 97.00 111 LYS A N 1
ATOM 881 C CA . LYS A 1 111 ? 4.530 -3.466 -14.969 1.00 97.00 111 LYS A CA 1
ATOM 882 C C . LYS A 1 111 ? 5.366 -3.747 -13.730 1.00 97.00 111 LYS A C 1
ATOM 884 O O . LYS A 1 111 ? 6.352 -3.054 -13.480 1.00 97.00 111 LYS A O 1
ATOM 889 N N . SER A 1 112 ? 5.060 -4.816 -13.008 1.00 97.19 112 SER A N 1
ATOM 890 C CA . SER A 1 112 ? 5.951 -5.278 -11.946 1.00 97.19 112 SER A CA 1
ATOM 891 C C . SER A 1 112 ? 7.285 -5.795 -12.485 1.00 97.19 112 SER A C 1
ATOM 893 O O . SER A 1 112 ? 7.475 -5.967 -13.696 1.00 97.19 112 SER A O 1
ATOM 895 N N . ALA A 1 113 ? 8.242 -6.039 -11.587 1.00 96.62 113 ALA A N 1
ATOM 896 C CA . ALA A 1 113 ? 9.502 -6.681 -11.957 1.00 96.62 113 ALA A CA 1
ATOM 897 C C . ALA A 1 113 ? 9.258 -8.056 -12.602 1.00 96.62 113 ALA A C 1
ATOM 899 O O . ALA A 1 113 ? 9.750 -8.291 -13.704 1.00 96.62 113 ALA A O 1
ATOM 900 N N . CYS A 1 114 ? 8.421 -8.902 -11.990 1.00 97.50 114 CYS A N 1
ATOM 901 C CA . CYS A 1 114 ? 8.064 -10.212 -12.536 1.00 97.50 114 CYS A CA 1
ATOM 902 C C . CYS A 1 114 ? 7.398 -10.094 -13.916 1.00 97.50 114 CYS A C 1
ATOM 904 O O . CYS A 1 114 ? 7.862 -10.710 -14.872 1.00 97.50 114 CYS A O 1
ATOM 906 N N . ALA A 1 115 ? 6.396 -9.220 -14.069 1.00 97.06 115 ALA A N 1
ATOM 907 C CA . ALA A 1 115 ? 5.713 -9.011 -15.349 1.00 97.06 115 ALA A CA 1
ATOM 908 C C . ALA A 1 115 ? 6.628 -8.437 -16.451 1.00 97.06 115 ALA A C 1
ATOM 910 O O . ALA A 1 115 ? 6.323 -8.535 -17.641 1.00 97.06 115 ALA A O 1
ATOM 911 N N . THR A 1 116 ? 7.746 -7.814 -16.070 1.00 96.12 116 THR A N 1
ATOM 912 C CA . THR A 1 116 ? 8.732 -7.261 -17.007 1.00 96.12 116 THR A CA 1
ATOM 913 C C . THR A 1 116 ? 9.781 -8.289 -17.418 1.00 96.12 116 THR A C 1
ATOM 915 O O . THR A 1 116 ? 10.202 -8.292 -18.573 1.00 96.12 116 THR A O 1
ATOM 918 N N . THR A 1 117 ? 10.259 -9.118 -16.485 1.00 95.50 117 THR A N 1
ATOM 919 C CA . THR A 1 117 ? 11.427 -9.986 -16.714 1.00 95.50 117 THR A CA 1
ATOM 920 C C . THR A 1 117 ? 11.085 -11.457 -16.870 1.00 95.50 117 THR A C 1
ATOM 922 O O . THR A 1 117 ? 11.846 -12.170 -17.518 1.00 95.50 117 THR A O 1
ATOM 925 N N . GLY A 1 118 ? 9.992 -11.917 -16.258 1.00 96.44 118 GLY A N 1
ATOM 926 C CA . GLY A 1 118 ? 9.645 -13.333 -16.146 1.00 96.44 118 GLY A CA 1
ATOM 927 C C . GLY A 1 118 ? 10.690 -14.174 -15.406 1.00 96.44 118 GLY A C 1
ATOM 928 O O . GLY A 1 118 ? 10.663 -15.394 -15.516 1.00 96.44 118 GLY A O 1
ATOM 929 N N . SER A 1 119 ? 11.648 -13.551 -14.710 1.00 96.81 119 SER A N 1
ATOM 930 C CA . SER A 1 119 ? 12.748 -14.277 -14.075 1.00 96.81 119 SER A CA 1
ATOM 931 C C . SER A 1 119 ? 12.339 -14.869 -12.731 1.00 96.81 119 SER A C 1
ATOM 933 O O . SER A 1 119 ? 11.632 -14.224 -11.955 1.00 96.81 119 SER A O 1
ATOM 935 N N . ASP A 1 120 ? 12.882 -16.043 -12.402 1.00 97.38 120 ASP A N 1
ATOM 936 C CA . ASP A 1 120 ? 12.606 -16.722 -11.131 1.00 97.38 120 ASP A CA 1
ATOM 937 C C . ASP A 1 120 ? 12.860 -15.832 -9.911 1.00 97.38 120 ASP A C 1
ATOM 939 O O . ASP A 1 120 ? 12.116 -15.873 -8.931 1.00 97.38 120 ASP A O 1
ATOM 943 N N . ARG A 1 121 ? 13.892 -14.985 -10.000 1.00 96.31 121 ARG A N 1
ATOM 944 C CA . ARG A 1 121 ? 14.261 -14.027 -8.957 1.00 96.31 121 ARG A CA 1
ATOM 945 C C . ARG A 1 121 ? 13.193 -12.968 -8.730 1.00 96.31 121 ARG A C 1
ATOM 947 O O . ARG A 1 121 ? 12.887 -12.672 -7.582 1.00 96.31 121 ARG A O 1
ATOM 954 N N . ASP A 1 122 ? 12.676 -12.367 -9.798 1.00 96.19 122 ASP A N 1
ATOM 955 C CA . ASP A 1 122 ? 11.695 -11.283 -9.684 1.00 96.19 122 ASP A CA 1
ATOM 956 C C . ASP A 1 122 ? 10.283 -11.816 -9.400 1.00 96.19 122 ASP A C 1
ATOM 958 O O . ASP A 1 122 ? 9.465 -11.099 -8.827 1.00 96.19 122 ASP A O 1
ATOM 962 N N . CYS A 1 123 ? 10.005 -13.064 -9.783 1.00 97.50 123 CYS A N 1
ATOM 963 C CA . CYS A 1 123 ? 8.732 -13.744 -9.549 1.00 97.50 123 CYS A CA 1
ATOM 964 C C . CYS A 1 123 ? 8.702 -14.567 -8.249 1.00 97.50 123 CYS A C 1
ATOM 966 O O . CYS A 1 123 ? 7.663 -15.128 -7.916 1.00 97.50 123 CYS A O 1
ATOM 968 N N . CYS A 1 124 ? 9.816 -14.643 -7.511 1.00 97.69 124 CYS A N 1
ATOM 969 C CA . CYS A 1 124 ? 9.949 -15.428 -6.281 1.00 97.69 124 CYS A CA 1
ATOM 970 C C . CYS A 1 124 ? 9.551 -16.912 -6.437 1.00 97.69 124 CYS A C 1
ATOM 972 O O . CYS A 1 124 ? 8.843 -17.481 -5.601 1.00 97.69 124 CYS A O 1
ATOM 974 N N . ILE A 1 125 ? 10.014 -17.548 -7.514 1.00 97.19 125 ILE A N 1
ATOM 975 C CA . ILE A 1 125 ? 9.766 -18.968 -7.809 1.00 97.19 125 ILE A CA 1
ATOM 976 C C . ILE A 1 125 ? 11.071 -19.777 -7.807 1.00 97.19 125 ILE A C 1
ATOM 978 O O . ILE A 1 125 ? 12.173 -19.226 -7.746 1.00 97.19 125 ILE A O 1
ATOM 982 N N . GLY A 1 126 ? 10.953 -21.107 -7.836 1.00 97.00 126 GLY A N 1
ATOM 983 C CA . GLY A 1 126 ? 12.105 -22.010 -7.813 1.00 97.00 126 GLY A CA 1
ATOM 984 C C . GLY A 1 126 ? 12.947 -21.811 -6.551 1.00 97.00 126 GLY A C 1
ATOM 985 O O . GLY A 1 126 ? 12.419 -21.802 -5.441 1.00 97.00 126 GLY A O 1
ATOM 986 N N . GLN A 1 127 ? 14.255 -21.594 -6.713 1.00 97.00 127 GLN A N 1
ATOM 987 C CA . GLN A 1 127 ? 15.162 -21.336 -5.584 1.00 97.00 127 GLN A CA 1
ATOM 988 C C . GLN A 1 127 ? 14.872 -20.022 -4.838 1.00 97.00 127 GLN A C 1
ATOM 990 O O . GLN A 1 127 ? 15.368 -19.824 -3.734 1.00 97.00 127 GLN A O 1
ATOM 995 N N . TYR A 1 128 ? 14.102 -19.113 -5.442 1.00 97.38 128 TYR A N 1
ATOM 996 C CA . TYR A 1 128 ? 13.691 -17.855 -4.823 1.00 97.38 128 TYR A CA 1
ATOM 997 C C . TYR A 1 128 ? 12.330 -17.963 -4.132 1.00 97.38 128 TYR A C 1
ATOM 999 O O . TYR A 1 128 ? 11.857 -16.960 -3.608 1.00 97.38 128 TYR A O 1
ATOM 1007 N N . HIS A 1 129 ? 11.701 -19.143 -4.089 1.00 96.75 129 HIS A N 1
ATOM 1008 C CA . HIS A 1 129 ? 10.458 -19.377 -3.347 1.00 96.75 129 HIS A CA 1
ATOM 1009 C C . HIS A 1 129 ? 10.699 -19.497 -1.830 1.00 96.75 129 HIS A C 1
ATOM 1011 O O . HIS A 1 129 ? 10.273 -20.441 -1.171 1.00 96.75 129 HIS A O 1
ATOM 1017 N N . ASP A 1 130 ? 11.436 -18.538 -1.282 1.00 95.62 130 ASP A N 1
ATOM 1018 C CA . ASP A 1 130 ? 11.744 -18.410 0.136 1.00 95.62 130 ASP A CA 1
ATOM 1019 C C . ASP A 1 130 ? 11.817 -16.907 0.464 1.00 95.62 130 ASP A C 1
ATOM 1021 O O . ASP A 1 130 ? 12.574 -16.182 -0.198 1.00 95.62 130 ASP A O 1
ATOM 1025 N N . PRO A 1 131 ? 11.077 -16.408 1.471 1.00 94.81 131 PRO A N 1
ATOM 1026 C CA . PRO A 1 131 ? 11.096 -14.994 1.860 1.00 94.81 131 PRO A CA 1
ATOM 1027 C C . PRO A 1 131 ? 12.482 -14.507 2.326 1.00 94.81 131 PRO A C 1
ATOM 1029 O O . PRO A 1 131 ? 12.803 -13.318 2.251 1.00 94.81 131 PRO A O 1
ATOM 1032 N N . ASN A 1 132 ? 13.355 -15.411 2.774 1.00 95.62 132 ASN A N 1
ATOM 1033 C CA . ASN A 1 132 ? 14.734 -15.098 3.137 1.00 95.62 132 ASN A CA 1
ATOM 1034 C C . ASN A 1 132 ? 15.647 -14.965 1.911 1.00 95.62 132 ASN A C 1
ATOM 1036 O O . ASN A 1 132 ? 16.693 -14.317 2.017 1.00 95.62 132 ASN A O 1
ATOM 1040 N N . ILE A 1 133 ? 15.258 -15.516 0.757 1.00 96.88 133 ILE A N 1
ATOM 1041 C CA . ILE A 1 133 ? 16.046 -15.511 -0.483 1.00 96.88 133 ILE A CA 1
ATOM 1042 C C . ILE A 1 133 ? 15.507 -14.477 -1.476 1.00 96.88 133 ILE A C 1
ATOM 1044 O O . ILE A 1 133 ? 16.295 -13.691 -2.010 1.00 96.88 133 ILE A O 1
ATOM 1048 N N . CYS A 1 134 ? 14.193 -14.425 -1.716 1.00 97.00 134 CYS A N 1
ATOM 1049 C CA . CYS A 1 134 ? 13.612 -13.422 -2.604 1.00 97.00 134 CYS A CA 1
ATOM 1050 C C . CYS A 1 134 ? 13.740 -12.032 -1.982 1.00 97.00 134 CYS A C 1
ATOM 1052 O O . CYS A 1 134 ? 13.331 -11.802 -0.845 1.00 97.00 134 CYS A O 1
ATOM 1054 N N . LYS A 1 135 ? 14.319 -11.085 -2.723 1.00 95.94 135 LYS A N 1
ATOM 1055 C CA . LYS A 1 135 ? 14.536 -9.716 -2.243 1.00 95.94 135 LYS A CA 1
ATOM 1056 C C . LYS A 1 135 ? 13.737 -8.726 -3.077 1.00 95.94 135 LYS A C 1
ATOM 1058 O O . LYS A 1 135 ? 13.625 -8.923 -4.287 1.00 95.94 135 LYS A O 1
ATOM 1063 N N . PRO A 1 136 ? 13.255 -7.631 -2.466 1.00 96.44 136 PRO A N 1
ATOM 1064 C CA . PRO A 1 136 ? 12.507 -6.618 -3.188 1.00 96.44 136 PRO A CA 1
ATOM 1065 C C . PRO A 1 136 ? 13.369 -6.004 -4.295 1.00 96.44 136 PRO A C 1
ATOM 1067 O O . PRO A 1 136 ? 14.522 -5.603 -4.080 1.00 96.44 136 PRO A O 1
ATOM 1070 N N . SER A 1 137 ? 12.784 -5.926 -5.486 1.00 95.81 137 SER A N 1
ATOM 1071 C CA . SER A 1 137 ? 13.380 -5.286 -6.658 1.00 95.81 137 SER A CA 1
ATOM 1072 C C . SER A 1 137 ? 13.391 -3.755 -6.518 1.00 95.81 137 SER A C 1
ATOM 1074 O O . SER A 1 137 ? 12.818 -3.195 -5.583 1.00 95.81 137 SER A O 1
ATOM 1076 N N . MET A 1 138 ? 14.013 -3.051 -7.471 1.00 94.62 138 MET A N 1
ATOM 1077 C CA . MET A 1 138 ? 13.904 -1.586 -7.547 1.00 94.62 138 MET A CA 1
ATOM 1078 C C . MET A 1 138 ? 12.445 -1.138 -7.711 1.00 94.62 138 MET A C 1
ATOM 1080 O O . MET A 1 138 ? 12.019 -0.210 -7.036 1.00 94.62 138 MET A O 1
ATOM 1084 N N . TYR A 1 139 ? 11.667 -1.840 -8.543 1.00 95.62 139 TYR A N 1
ATOM 1085 C CA . TYR A 1 139 ? 10.229 -1.603 -8.677 1.00 95.62 139 TYR A CA 1
ATOM 1086 C C . TYR A 1 139 ? 9.521 -1.744 -7.325 1.00 95.62 139 TYR A C 1
ATOM 1088 O O . TYR A 1 139 ? 8.806 -0.838 -6.916 1.00 95.62 139 TYR A O 1
ATOM 1096 N N . SER A 1 140 ? 9.777 -2.836 -6.603 1.00 96.75 140 SER A N 1
ATOM 1097 C CA . SER A 1 140 ? 9.105 -3.134 -5.333 1.00 96.75 140 SER A CA 1
ATOM 1098 C C . SER A 1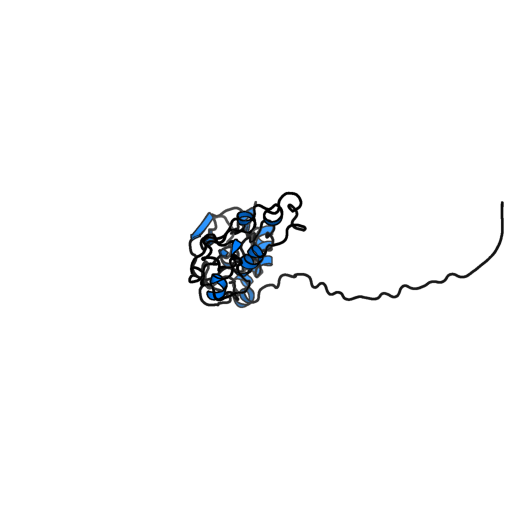 140 ? 9.403 -2.075 -4.270 1.00 96.75 140 SER A C 1
ATOM 1100 O O . SER A 1 140 ? 8.497 -1.585 -3.607 1.00 96.75 140 SER A O 1
ATOM 1102 N N . LYS A 1 141 ? 10.664 -1.642 -4.159 1.00 96.50 141 LYS A N 1
ATOM 1103 C CA . LYS A 1 141 ? 11.053 -0.556 -3.245 1.00 96.50 141 LYS A CA 1
ATOM 1104 C C . LYS A 1 141 ? 10.368 0.767 -3.595 1.00 96.50 141 LYS A C 1
ATOM 1106 O O . LYS A 1 141 ? 9.892 1.448 -2.694 1.00 96.50 141 LYS A O 1
ATOM 1111 N N . ASN A 1 142 ? 10.293 1.106 -4.883 1.00 95.12 142 ASN A N 1
ATOM 1112 C CA . ASN A 1 142 ? 9.658 2.341 -5.337 1.00 95.12 142 ASN A CA 1
ATOM 1113 C C . ASN A 1 142 ? 8.145 2.314 -5.088 1.00 95.12 142 ASN A C 1
ATOM 1115 O O . ASN A 1 142 ? 7.611 3.271 -4.543 1.00 95.12 142 ASN A O 1
ATOM 1119 N N . VAL A 1 143 ? 7.467 1.205 -5.412 1.00 94.69 143 VAL A N 1
ATOM 1120 C CA . VAL A 1 143 ? 6.042 1.013 -5.095 1.00 94.69 143 VAL A CA 1
ATOM 1121 C C . VAL A 1 143 ? 5.787 1.185 -3.608 1.00 94.69 143 VAL A C 1
ATOM 1123 O O . VAL A 1 143 ? 4.840 1.866 -3.238 1.00 94.69 143 VAL A O 1
ATOM 1126 N N . LYS A 1 144 ? 6.618 0.576 -2.757 1.00 96.62 144 LYS A N 1
ATOM 1127 C CA . LYS A 1 144 ? 6.383 0.581 -1.313 1.00 96.62 144 LYS A CA 1
ATOM 1128 C C . LYS A 1 144 ? 6.493 1.976 -0.698 1.00 96.62 144 LYS A C 1
ATOM 1130 O O . LYS A 1 144 ? 5.835 2.245 0.299 1.00 96.62 144 LYS A O 1
ATOM 1135 N N . ALA A 1 145 ? 7.284 2.858 -1.307 1.00 95.12 145 ALA A N 1
ATOM 1136 C CA . ALA A 1 145 ? 7.319 4.270 -0.942 1.00 95.12 145 ALA A CA 1
ATOM 1137 C C . ALA A 1 145 ? 6.008 4.988 -1.322 1.00 95.12 145 ALA A C 1
ATOM 1139 O O . ALA A 1 145 ? 5.463 5.731 -0.514 1.00 95.12 145 ALA A O 1
ATOM 1140 N N . MET A 1 146 ? 5.452 4.694 -2.506 1.00 94.69 146 MET A N 1
ATOM 1141 C CA . MET A 1 146 ? 4.188 5.287 -2.970 1.00 94.69 146 MET A CA 1
ATOM 1142 C C . MET A 1 146 ? 2.956 4.741 -2.246 1.00 94.69 146 MET A C 1
ATOM 1144 O O . MET A 1 146 ? 2.022 5.489 -1.981 1.00 94.69 146 MET A O 1
ATOM 1148 N N . CYS A 1 147 ? 2.916 3.436 -1.979 1.00 97.12 147 CYS A N 1
ATOM 1149 C CA . CYS A 1 147 ? 1.779 2.717 -1.407 1.00 97.12 147 CYS A CA 1
ATOM 1150 C C . CYS A 1 147 ? 2.247 1.801 -0.266 1.00 97.12 147 CYS A C 1
ATOM 1152 O O . CYS A 1 147 ? 2.440 0.600 -0.483 1.00 97.12 147 CYS A O 1
ATOM 1154 N N . PRO A 1 148 ? 2.433 2.352 0.947 1.00 97.12 148 PRO A N 1
ATOM 1155 C CA . PRO A 1 148 ? 2.982 1.613 2.081 1.00 97.12 148 PRO A CA 1
ATOM 1156 C C . PRO A 1 148 ? 2.165 0.386 2.490 1.00 97.12 148 PRO A C 1
ATOM 1158 O O . PRO A 1 148 ? 2.758 -0.612 2.881 1.00 97.12 148 PRO A O 1
ATOM 1161 N N . ASP A 1 149 ? 0.839 0.437 2.347 1.00 97.94 149 ASP A N 1
ATOM 1162 C CA . ASP A 1 149 ? -0.088 -0.642 2.721 1.00 97.94 149 ASP A CA 1
ATOM 1163 C C . ASP A 1 149 ? -0.320 -1.701 1.627 1.00 97.94 149 ASP A C 1
ATOM 1165 O O . ASP A 1 149 ? -1.091 -2.637 1.831 1.00 97.94 149 ASP A O 1
ATOM 1169 N N . ALA A 1 150 ? 0.289 -1.554 0.448 1.00 98.19 150 ALA A N 1
ATOM 1170 C CA . ALA A 1 150 ? 0.072 -2.461 -0.678 1.00 98.19 150 ALA A CA 1
ATOM 1171 C C . ALA A 1 150 ? 1.236 -3.445 -0.863 1.00 98.19 150 ALA A C 1
ATOM 1173 O O . ALA A 1 150 ? 2.395 -3.104 -0.602 1.00 98.19 150 ALA A O 1
ATOM 1174 N N . TYR A 1 151 ? 0.946 -4.644 -1.379 1.00 98.38 151 TYR A N 1
ATOM 1175 C CA . TYR A 1 151 ? 1.978 -5.621 -1.726 1.00 98.38 151 TYR A CA 1
ATOM 1176 C C . TYR A 1 151 ? 2.825 -5.102 -2.883 1.00 98.38 151 TYR A C 1
ATOM 1178 O O . TYR A 1 151 ? 2.326 -4.846 -3.979 1.00 98.38 151 TYR A O 1
ATOM 1186 N N . SER A 1 152 ? 4.132 -5.007 -2.659 1.00 97.50 152 SER A N 1
ATOM 1187 C CA . SER A 1 152 ? 5.096 -4.561 -3.672 1.00 97.50 152 SER A CA 1
ATOM 1188 C C . SER A 1 152 ? 5.832 -5.704 -4.393 1.00 97.50 152 SER A C 1
ATOM 1190 O O . SER A 1 152 ? 6.433 -5.503 -5.456 1.00 97.50 152 SER A O 1
ATOM 1192 N N . PHE A 1 153 ? 5.821 -6.904 -3.806 1.00 97.19 153 PHE A N 1
ATOM 1193 C CA . PHE A 1 153 ? 6.334 -8.167 -4.353 1.00 97.19 153 PHE A CA 1
ATOM 1194 C C . PHE A 1 153 ? 5.733 -9.351 -3.575 1.00 97.19 153 PHE A C 1
ATOM 1196 O O . PHE A 1 153 ? 5.023 -9.144 -2.596 1.00 97.19 153 PHE A O 1
ATOM 1203 N N . ALA A 1 154 ? 6.015 -10.585 -4.001 1.00 96.81 154 ALA A N 1
ATOM 1204 C CA . ALA A 1 154 ? 5.313 -11.777 -3.517 1.00 96.81 154 ALA A CA 1
ATOM 1205 C C . ALA A 1 154 ? 5.417 -12.048 -2.001 1.00 96.81 154 ALA A C 1
ATOM 1207 O O . ALA A 1 154 ? 4.494 -12.625 -1.446 1.00 96.81 154 ALA A O 1
ATOM 1208 N N . PHE A 1 155 ? 6.505 -11.643 -1.333 1.00 96.94 155 PHE A N 1
ATOM 1209 C CA . PHE A 1 155 ? 6.728 -11.899 0.102 1.00 96.94 155 PHE A CA 1
ATOM 1210 C C . PHE A 1 155 ? 6.674 -10.616 0.955 1.00 96.94 155 PHE A C 1
ATOM 1212 O O . PHE A 1 155 ? 7.426 -10.460 1.918 1.00 96.94 155 PHE A O 1
ATOM 1219 N N . ASP A 1 156 ? 5.819 -9.660 0.576 1.00 96.31 156 ASP A N 1
ATOM 1220 C CA . ASP A 1 156 ? 5.622 -8.378 1.277 1.00 96.31 156 ASP A CA 1
ATOM 1221 C C . ASP A 1 156 ? 4.503 -8.430 2.338 1.00 96.31 156 ASP A C 1
ATOM 1223 O O . ASP A 1 156 ? 3.759 -7.471 2.523 1.00 96.31 156 ASP A O 1
ATOM 1227 N N . ASP A 1 157 ? 4.335 -9.554 3.036 1.00 93.19 157 ASP A N 1
ATOM 1228 C CA . ASP A 1 157 ? 3.133 -9.802 3.847 1.00 93.19 157 ASP A CA 1
ATOM 1229 C C . ASP A 1 157 ? 2.993 -8.861 5.054 1.00 93.19 157 ASP A C 1
ATOM 1231 O O . ASP A 1 157 ? 1.890 -8.419 5.391 1.00 93.19 157 ASP A O 1
ATOM 1235 N N . ARG A 1 158 ? 4.117 -8.531 5.706 1.00 91.44 158 ARG A N 1
ATOM 1236 C CA . ARG A 1 158 ? 4.144 -7.868 7.025 1.00 91.44 158 ARG A CA 1
ATOM 1237 C C . ARG A 1 158 ? 3.454 -6.503 7.041 1.00 91.44 158 ARG A C 1
ATOM 1239 O O . ARG A 1 158 ? 2.865 -6.149 8.058 1.00 91.44 158 ARG A O 1
ATOM 1246 N N . SER A 1 159 ? 3.570 -5.735 5.964 1.00 94.38 159 SER A N 1
ATOM 1247 C CA . SER A 1 159 ? 3.007 -4.385 5.843 1.00 94.38 159 SER A CA 1
ATOM 1248 C C . SER A 1 159 ? 2.038 -4.270 4.671 1.00 94.38 159 SER A C 1
ATOM 1250 O O . SER A 1 159 ? 1.861 -3.181 4.137 1.00 94.38 159 SER A O 1
ATOM 1252 N N . SER A 1 160 ? 1.437 -5.384 4.246 1.00 97.69 160 SER A N 1
ATOM 1253 C CA . SER A 1 160 ? 0.486 -5.384 3.123 1.00 97.69 160 SER A CA 1
ATOM 1254 C C . SER A 1 160 ? -0.768 -6.224 3.361 1.00 97.69 160 SER A C 1
ATOM 1256 O O . SER A 1 160 ? -1.742 -6.093 2.626 1.00 97.69 160 SER A O 1
ATOM 1258 N N . THR A 1 161 ? -0.764 -7.079 4.388 1.00 97.50 161 THR A N 1
ATOM 1259 C CA . THR A 1 161 ? -1.906 -7.945 4.702 1.00 97.50 161 THR A CA 1
ATOM 1260 C C . THR A 1 161 ? -2.809 -7.300 5.738 1.00 97.50 161 THR A C 1
ATOM 1262 O O . THR A 1 161 ? -2.400 -7.092 6.884 1.00 97.50 161 THR A O 1
ATOM 1265 N N . PHE A 1 162 ? -4.070 -7.076 5.383 1.00 96.94 162 PHE A N 1
ATOM 1266 C CA . PHE A 1 162 ? -5.100 -6.728 6.350 1.00 96.94 162 PHE A CA 1
ATOM 1267 C C . PHE A 1 162 ? -5.855 -7.982 6.782 1.00 96.94 162 PHE A C 1
ATOM 1269 O O . PHE A 1 162 ? -6.201 -8.837 5.964 1.00 96.94 162 PHE A O 1
ATOM 1276 N N . ILE A 1 163 ? -6.115 -8.096 8.086 1.00 95.19 163 ILE A N 1
ATOM 1277 C CA . ILE A 1 163 ? -6.730 -9.284 8.682 1.00 95.19 163 ILE A CA 1
ATOM 1278 C C . ILE A 1 163 ? -7.884 -8.846 9.574 1.00 95.19 163 ILE A C 1
ATOM 1280 O O . ILE A 1 163 ? -7.685 -8.255 10.634 1.00 95.19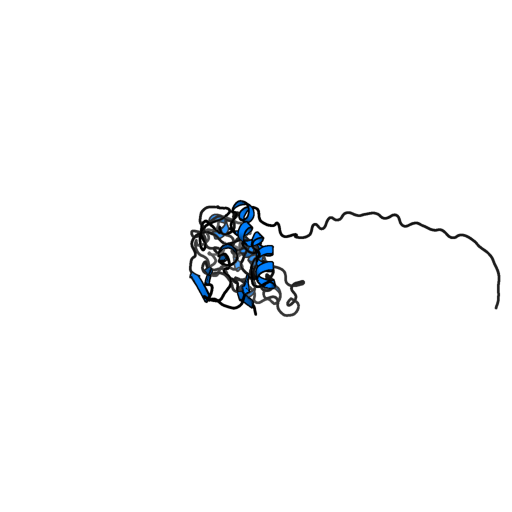 163 ILE A O 1
ATOM 1284 N N . VAL A 1 164 ? -9.105 -9.174 9.163 1.00 94.00 164 VAL A N 1
ATOM 1285 C CA . VAL A 1 164 ? -10.329 -8.836 9.900 1.00 94.00 164 VAL A CA 1
ATOM 1286 C C . VAL A 1 164 ? -11.103 -10.102 10.279 1.00 94.00 164 VAL A C 1
ATOM 1288 O O . VAL A 1 164 ? -10.911 -11.165 9.678 1.00 94.00 164 VAL A O 1
ATOM 1291 N N . PRO A 1 165 ? -11.980 -10.051 11.295 1.00 92.44 165 PRO A N 1
ATOM 1292 C CA . PRO A 1 165 ? -12.912 -11.137 11.573 1.00 92.44 165 PRO A CA 1
ATOM 1293 C C . PRO A 1 165 ? -13.751 -11.466 10.337 1.00 92.44 165 PRO A C 1
ATOM 1295 O O . PRO A 1 165 ? -14.098 -10.582 9.558 1.00 92.44 165 PRO A O 1
ATOM 1298 N N . LYS A 1 166 ? -14.121 -12.739 10.165 1.00 90.06 166 LYS A N 1
ATOM 1299 C CA . LYS A 1 166 ? -15.019 -13.138 9.078 1.00 90.06 166 LYS A CA 1
ATOM 1300 C C . LYS A 1 166 ? -16.344 -12.381 9.166 1.00 90.06 166 LYS A C 1
ATOM 1302 O O . LYS A 1 166 ? -16.998 -12.383 10.208 1.00 90.06 166 LYS A O 1
ATOM 1307 N N . GLY A 1 167 ? -16.786 -11.883 8.022 1.00 84.50 167 GLY A N 1
ATOM 1308 C CA . GLY A 1 167 ? -18.053 -11.186 7.858 1.00 84.50 167 GLY A CA 1
ATOM 1309 C C . GLY A 1 167 ? -17.838 -9.890 7.092 1.00 84.50 167 GLY A C 1
ATOM 1310 O O . GLY A 1 167 ? -16.712 -9.555 6.740 1.00 84.50 167 GLY A O 1
ATOM 1311 N N . GLY A 1 168 ? -18.933 -9.189 6.825 1.00 85.25 168 GLY A N 1
ATOM 1312 C CA . GLY A 1 168 ? -18.892 -7.939 6.077 1.00 85.25 168 GLY A CA 1
ATOM 1313 C C . GLY A 1 168 ? -18.822 -8.118 4.561 1.00 85.25 168 GLY A C 1
ATOM 1314 O O . GLY A 1 168 ? -18.869 -9.226 4.024 1.00 85.25 168 GLY A O 1
ATOM 1315 N N . GLY A 1 169 ? -18.764 -6.982 3.885 1.00 91.56 169 GLY A N 1
ATOM 1316 C CA . GLY A 1 169 ? -18.551 -6.830 2.459 1.00 91.56 169 GLY A CA 1
ATOM 1317 C C . GLY A 1 169 ? -17.426 -5.837 2.192 1.00 91.56 169 GLY A C 1
ATOM 1318 O O . GLY A 1 169 ? -16.773 -5.341 3.110 1.00 91.56 169 GLY A O 1
ATOM 1319 N N . TRP A 1 170 ? -17.216 -5.538 0.917 1.00 93.94 170 TRP A N 1
ATOM 1320 C CA . TRP A 1 170 ? -16.119 -4.695 0.464 1.00 93.94 170 TRP A CA 1
ATOM 1321 C C . TRP A 1 170 ? -16.615 -3.724 -0.590 1.00 93.94 170 TRP A C 1
ATOM 1323 O O . TRP A 1 170 ? -17.349 -4.113 -1.501 1.00 93.94 170 TRP A O 1
ATOM 1333 N N . LYS A 1 171 ? -16.173 -2.474 -0.494 1.00 95.44 171 LY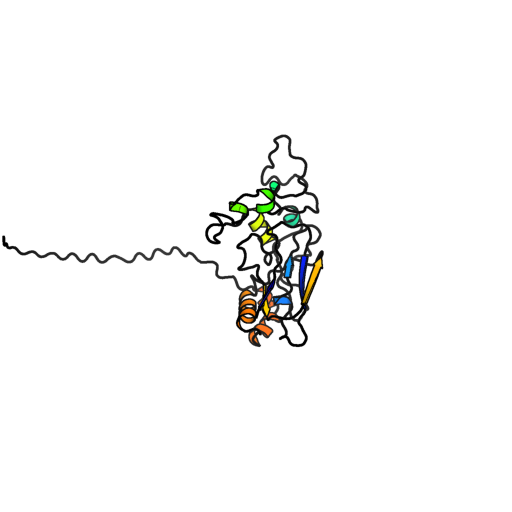S A N 1
ATOM 1334 C CA . LYS A 1 171 ? -16.342 -1.477 -1.547 1.00 95.44 171 LYS A CA 1
ATOM 1335 C C . LYS A 1 171 ? -14.981 -1.216 -2.176 1.00 95.44 171 LYS A C 1
ATOM 1337 O O . LYS A 1 171 ? -14.088 -0.688 -1.521 1.00 95.44 171 LYS A O 1
ATOM 1342 N N . VAL A 1 172 ? -14.838 -1.584 -3.446 1.00 96.81 172 VAL A N 1
ATOM 1343 C CA . VAL A 1 172 ? -13.649 -1.264 -4.244 1.00 96.81 172 VAL A CA 1
ATOM 1344 C C . VAL A 1 172 ? -13.875 0.074 -4.930 1.00 96.81 172 VAL A C 1
ATOM 1346 O O . VAL A 1 172 ? -14.891 0.278 -5.596 1.00 96.81 172 VAL A O 1
ATOM 1349 N N . ILE A 1 173 ? -12.932 0.989 -4.751 1.00 96.12 173 ILE A N 1
ATOM 1350 C CA . ILE A 1 173 ? -13.001 2.357 -5.253 1.00 96.12 173 ILE A CA 1
ATOM 1351 C C . ILE A 1 173 ? -11.900 2.528 -6.280 1.00 96.12 173 ILE A C 1
ATOM 1353 O O . ILE A 1 173 ? -10.723 2.366 -5.970 1.00 96.12 173 ILE A O 1
ATOM 1357 N N . TRP A 1 174 ? -12.286 2.884 -7.496 1.00 95.75 174 TRP A N 1
ATOM 1358 C CA . TRP A 1 174 ? -11.348 3.279 -8.536 1.00 95.75 174 TRP A CA 1
ATOM 1359 C C . TRP A 1 174 ? -11.084 4.771 -8.440 1.00 95.75 174 TRP A C 1
ATOM 1361 O O . TRP A 1 174 ? -12.017 5.554 -8.260 1.00 95.75 174 TRP A O 1
ATOM 1371 N N . CYS A 1 175 ? -9.819 5.151 -8.582 1.00 93.31 175 CYS A N 1
ATOM 1372 C CA . CYS A 1 175 ? -9.372 6.534 -8.453 1.00 93.31 175 CYS A CA 1
ATOM 1373 C C . CYS A 1 175 ? -9.797 7.192 -7.119 1.00 93.31 175 CYS A C 1
ATOM 1375 O O . CYS A 1 175 ? -10.437 8.247 -7.142 1.00 93.31 175 CYS A O 1
ATOM 1377 N N . PRO A 1 176 ? -9.472 6.586 -5.956 1.00 94.06 176 PRO A N 1
ATOM 1378 C CA . PRO A 1 176 ? -9.645 7.226 -4.660 1.00 94.06 176 PRO A CA 1
ATOM 1379 C C . PRO A 1 176 ? -9.037 8.642 -4.626 1.00 94.06 176 PRO A C 1
ATOM 1381 O O . PRO A 1 176 ? -7.892 8.849 -5.019 1.00 94.06 176 PRO A O 1
ATOM 1384 N N . ALA A 1 177 ? -9.795 9.611 -4.107 1.00 90.31 177 ALA A N 1
ATOM 1385 C CA . ALA A 1 177 ? -9.292 10.903 -3.646 1.00 90.31 177 ALA A CA 1
ATOM 1386 C C . ALA A 1 177 ? -8.285 10.781 -2.480 1.00 90.31 177 ALA A C 1
ATOM 1388 O O . ALA A 1 177 ? -8.314 9.838 -1.691 1.00 90.31 177 ALA A O 1
ATOM 1389 N N . GLY A 1 178 ? -7.434 11.785 -2.300 1.00 91.00 178 GLY A N 1
ATOM 1390 C CA . GLY A 1 178 ? -6.498 11.831 -1.179 1.00 91.00 178 GLY A CA 1
ATOM 1391 C C . GLY A 1 178 ? -5.124 11.246 -1.511 1.00 91.00 178 GLY A C 1
ATOM 1392 O O . GLY A 1 178 ? -4.538 11.555 -2.548 1.00 91.00 178 GLY A O 1
ATOM 1393 N N . ARG A 1 179 ? -4.570 10.474 -0.573 1.00 94.06 179 ARG A N 1
ATOM 1394 C CA . ARG A 1 179 ? -3.206 9.926 -0.613 1.00 94.06 179 ARG A CA 1
ATOM 1395 C C . ARG A 1 179 ? -3.226 8.443 -0.261 1.00 94.06 179 ARG A C 1
ATOM 1397 O O . ARG A 1 179 ? -4.218 7.957 0.283 1.00 94.06 179 ARG A O 1
ATOM 1404 N N . SER A 1 180 ? -2.133 7.743 -0.549 1.00 96.06 180 SER A N 1
ATOM 1405 C CA . SER A 1 180 ? -1.960 6.365 -0.093 1.00 96.06 180 SER A CA 1
ATOM 1406 C C . SER A 1 180 ? -1.996 6.275 1.428 1.00 96.06 180 SER A C 1
ATOM 1408 O O . SER A 1 180 ? -1.514 7.169 2.130 1.00 96.06 180 SER A O 1
ATOM 1410 N N . THR A 1 181 ? -2.559 5.184 1.931 1.00 96.50 181 THR A N 1
ATOM 1411 C CA . THR A 1 181 ? -2.651 4.918 3.364 1.00 96.50 181 THR A CA 1
ATOM 1412 C C . THR A 1 181 ? -1.354 4.312 3.904 1.00 96.50 181 THR A C 1
ATOM 1414 O O . THR A 1 181 ? -0.603 3.664 3.171 1.00 96.50 181 THR A O 1
ATOM 1417 N N . ASP A 1 182 ? -1.084 4.561 5.187 1.00 95.62 182 ASP A N 1
ATOM 1418 C CA . ASP A 1 182 ? 0.065 4.024 5.933 1.00 95.62 182 ASP A CA 1
ATOM 1419 C C . ASP A 1 182 ? -0.397 3.343 7.238 1.00 95.62 182 ASP A C 1
ATOM 1421 O O . ASP A 1 182 ? 0.154 3.532 8.326 1.00 95.62 182 ASP A O 1
ATOM 1425 N N . ILE A 1 183 ? -1.493 2.590 7.143 1.00 96.19 183 ILE A N 1
ATOM 1426 C CA . ILE A 1 183 ? -2.203 1.971 8.264 1.00 96.19 183 ILE A CA 1
ATOM 1427 C C . ILE A 1 183 ? -1.367 0.876 8.902 1.00 96.19 183 ILE A C 1
ATOM 1429 O O . ILE A 1 183 ? -1.209 0.864 10.122 1.00 96.19 183 ILE A O 1
ATOM 1433 N N . LEU A 1 184 ? -0.827 -0.051 8.115 1.00 96.12 184 LEU A N 1
ATOM 1434 C CA . LEU A 1 184 ? -0.160 -1.231 8.654 1.00 96.12 184 LEU A CA 1
ATOM 1435 C C . LEU A 1 184 ? 1.176 -0.881 9.305 1.00 96.12 184 LEU A C 1
ATOM 1437 O O . LEU A 1 184 ? 1.553 -1.532 10.275 1.00 96.12 184 LEU A O 1
ATOM 1441 N N . ASN A 1 185 ? 1.865 0.171 8.857 1.00 93.56 185 ASN A N 1
ATOM 1442 C CA . ASN A 1 185 ? 3.078 0.626 9.538 1.00 93.56 185 ASN A CA 1
ATOM 1443 C C . ASN A 1 185 ? 2.762 1.395 10.827 1.00 93.56 185 ASN A C 1
ATOM 1445 O O . ASN A 1 185 ? 3.490 1.252 11.808 1.00 93.56 185 ASN A O 1
ATOM 1449 N N . GLN A 1 186 ? 1.687 2.190 10.859 1.00 92.88 186 GLN A N 1
ATOM 1450 C CA . GLN A 1 186 ? 1.377 3.038 12.015 1.00 92.88 186 GLN A CA 1
ATOM 1451 C C . GLN A 1 186 ? 0.549 2.322 13.092 1.00 92.88 186 GLN A C 1
ATOM 1453 O O . GLN A 1 186 ? 0.738 2.590 14.281 1.00 92.88 186 GLN A O 1
ATOM 1458 N N . LEU A 1 187 ? -0.324 1.392 12.694 1.00 95.62 187 LEU A N 1
ATOM 1459 C CA . LEU A 1 187 ? -1.361 0.764 13.525 1.00 95.62 187 LEU A CA 1
ATOM 1460 C C . LEU A 1 187 ? -1.247 -0.775 13.582 1.00 95.62 187 LEU A C 1
ATOM 1462 O O . LEU A 1 187 ? -2.214 -1.463 13.927 1.00 95.62 187 LEU A O 1
ATOM 1466 N N . ALA A 1 188 ? -0.062 -1.334 13.296 1.00 93.75 188 ALA A N 1
ATOM 1467 C CA . ALA A 1 188 ? 0.207 -2.780 13.309 1.00 93.75 188 ALA A CA 1
ATOM 1468 C C . ALA A 1 188 ? -0.283 -3.488 14.583 1.00 93.75 188 ALA A C 1
ATOM 1470 O O . ALA A 1 188 ? -0.847 -4.580 14.518 1.00 93.75 188 ALA A O 1
ATOM 1471 N N . ALA A 1 189 ? -0.074 -2.878 15.755 1.00 94.56 189 ALA A N 1
ATOM 1472 C CA . ALA A 1 189 ? -0.475 -3.474 17.026 1.00 94.56 189 ALA A CA 1
ATOM 1473 C C . ALA A 1 189 ? -1.999 -3.618 17.146 1.00 94.56 189 ALA A C 1
ATOM 1475 O O . ALA A 1 189 ? -2.478 -4.645 17.624 1.00 94.56 189 ALA A O 1
ATOM 1476 N N . GLN A 1 190 ? -2.757 -2.617 16.690 1.00 96.25 190 GLN A N 1
ATOM 1477 C CA . GLN A 1 190 ? -4.221 -2.661 16.691 1.00 96.25 190 GLN A CA 1
ATOM 1478 C C . GLN A 1 190 ? -4.736 -3.670 15.661 1.00 96.25 190 GLN A C 1
ATOM 1480 O O . GLN A 1 190 ? -5.682 -4.402 15.948 1.00 96.25 190 GLN A O 1
ATOM 1485 N N . MET A 1 191 ? -4.085 -3.761 14.497 1.00 95.75 191 MET A N 1
ATOM 1486 C CA . MET A 1 191 ? -4.407 -4.773 13.489 1.00 95.75 191 MET A CA 1
ATOM 1487 C C . MET A 1 191 ? -4.190 -6.187 14.044 1.00 95.75 191 MET A C 1
ATOM 1489 O O . MET A 1 191 ? -5.064 -7.043 13.934 1.00 95.75 191 MET A O 1
ATOM 1493 N N . TYR A 1 192 ? -3.063 -6.427 14.718 1.00 94.81 192 TYR A N 1
ATOM 1494 C CA . TYR A 1 192 ? -2.766 -7.716 15.342 1.00 94.81 192 TYR A CA 1
ATOM 1495 C C . TYR A 1 192 ? -3.756 -8.079 16.461 1.00 94.81 192 TYR A C 1
ATOM 1497 O O . TYR A 1 192 ? -4.189 -9.230 16.571 1.00 94.81 192 TYR A O 1
ATOM 1505 N N . GLU A 1 193 ? -4.147 -7.108 17.288 1.00 95.69 193 GLU A N 1
ATOM 1506 C CA . GLU A 1 193 ? -5.169 -7.296 18.322 1.00 95.69 193 GLU A CA 1
ATOM 1507 C C . GLU A 1 193 ? -6.517 -7.696 17.713 1.00 95.69 193 GLU A C 1
ATOM 1509 O O . GLU A 1 193 ? -7.128 -8.672 18.151 1.00 95.69 193 GLU A O 1
ATOM 1514 N N . LEU A 1 194 ? -6.953 -6.992 16.666 1.00 94.50 194 LEU A N 1
ATOM 1515 C CA . LEU A 1 194 ? -8.184 -7.315 15.953 1.00 94.50 194 LEU A CA 1
ATOM 1516 C C . LEU A 1 194 ? -8.120 -8.711 15.319 1.00 94.50 194 LEU A C 1
ATOM 1518 O O . LEU A 1 194 ? -9.060 -9.494 15.466 1.00 94.50 194 LEU A O 1
ATOM 1522 N N . ALA A 1 195 ? -7.012 -9.035 14.652 1.00 93.00 195 ALA A N 1
ATOM 1523 C CA . ALA A 1 195 ? -6.812 -10.318 13.991 1.00 93.00 195 ALA A CA 1
ATOM 1524 C C . ALA A 1 195 ? -6.861 -11.486 14.989 1.00 93.00 195 ALA A C 1
ATOM 1526 O O . ALA A 1 195 ? -7.539 -12.487 14.750 1.00 93.00 195 ALA A O 1
ATOM 1527 N N . SER A 1 196 ? -6.172 -11.356 16.125 1.00 92.81 196 SER A N 1
ATOM 1528 C CA . SER A 1 196 ? -6.066 -12.413 17.140 1.00 92.81 196 SER A CA 1
ATOM 1529 C C . SER A 1 196 ? -7.309 -12.535 18.028 1.00 92.81 196 SER A C 1
ATOM 1531 O O . SER A 1 196 ? -7.756 -13.647 18.307 1.00 92.81 196 SER A O 1
ATOM 1533 N N . GLY A 1 197 ? -7.876 -11.409 18.470 1.00 90.25 197 GLY A N 1
ATOM 1534 C CA . GLY A 1 197 ? -8.978 -11.366 19.435 1.00 90.25 197 GLY A CA 1
ATOM 1535 C C . GLY A 1 197 ? -10.370 -11.257 18.815 1.00 90.25 197 GLY A C 1
ATOM 1536 O O . GLY A 1 197 ? -11.369 -11.443 19.510 1.00 90.25 197 GLY A O 1
ATOM 1537 N N . GLY A 1 198 ? -10.466 -10.928 17.526 1.00 89.81 198 GLY A N 1
ATOM 1538 C CA . GLY A 1 198 ? -11.729 -10.720 16.818 1.00 89.81 198 GLY A CA 1
ATOM 1539 C C . GLY A 1 198 ? -12.449 -9.405 17.152 1.00 89.81 198 GLY A C 1
ATOM 1540 O O . GLY A 1 198 ? -13.488 -9.108 16.566 1.00 89.81 198 GLY A O 1
ATOM 1541 N N . LYS A 1 199 ? -11.919 -8.626 18.100 1.00 91.81 199 LYS A N 1
ATOM 1542 C CA . LYS A 1 199 ? -12.440 -7.332 18.551 1.00 91.81 199 LYS A CA 1
ATOM 1543 C C . LYS A 1 199 ? -11.310 -6.490 19.134 1.00 91.81 199 LYS A C 1
ATOM 1545 O O . LYS A 1 199 ? -10.322 -7.033 19.622 1.00 91.81 199 LYS A O 1
ATOM 1550 N N . LEU A 1 200 ? -11.497 -5.177 19.139 1.00 95.06 200 LEU A N 1
ATOM 1551 C CA . LEU A 1 200 ? -10.568 -4.232 19.754 1.00 95.06 200 LEU A CA 1
ATOM 1552 C C . LEU A 1 200 ? -10.938 -3.979 21.220 1.00 95.06 200 LEU A C 1
ATOM 1554 O O . LEU A 1 200 ? -12.116 -3.895 21.574 1.00 95.06 200 LEU A O 1
ATOM 1558 N N . SER A 1 201 ? -9.931 -3.825 22.075 1.00 96.00 201 SER A N 1
ATOM 1559 C CA . SER A 1 201 ? -10.098 -3.319 23.435 1.00 96.00 201 SER A CA 1
ATOM 1560 C C . SER A 1 201 ? -10.540 -1.858 23.431 1.00 96.00 201 SER A C 1
ATOM 1562 O O . SER A 1 201 ? -10.276 -1.095 22.498 1.00 96.00 201 SER A O 1
ATOM 1564 N N . GLU A 1 202 ? -11.167 -1.432 24.526 1.00 95.75 202 GLU A N 1
ATOM 1565 C CA . GLU A 1 202 ? -11.580 -0.039 24.700 1.00 95.75 202 GLU A CA 1
ATOM 1566 C C . GLU A 1 202 ? -10.388 0.931 24.611 1.00 95.75 202 GLU A C 1
ATOM 1568 O O . GLU A 1 202 ? -10.502 2.017 24.04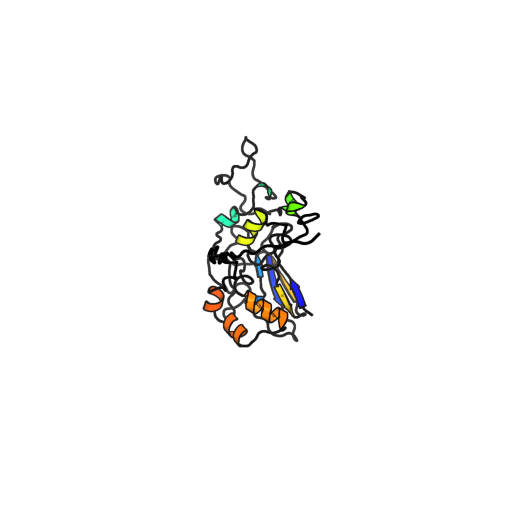3 1.00 95.75 202 GLU A O 1
ATOM 1573 N N . LEU A 1 203 ? -9.214 0.525 25.108 1.00 95.69 203 LEU A N 1
ATOM 1574 C CA . LEU A 1 203 ? -7.990 1.317 25.000 1.00 95.69 203 LEU A CA 1
ATOM 1575 C C . LEU A 1 203 ? -7.567 1.508 23.538 1.00 95.69 203 LEU A C 1
ATOM 1577 O O . LEU A 1 203 ? -7.234 2.625 23.145 1.00 95.69 203 LEU A O 1
ATOM 1581 N N . SER A 1 204 ? -7.592 0.444 22.735 1.00 96.00 204 SER A N 1
ATOM 1582 C CA . SER A 1 204 ? -7.257 0.523 21.311 1.00 96.00 204 SER A CA 1
ATOM 1583 C C . SER A 1 204 ? -8.276 1.345 20.532 1.00 96.00 204 SER A C 1
ATOM 1585 O O . SER A 1 204 ? -7.879 2.186 19.732 1.00 96.00 204 SER A O 1
ATOM 1587 N N . MET A 1 205 ? -9.565 1.219 20.848 1.00 95.75 205 MET A N 1
ATOM 1588 C CA . MET A 1 205 ? -10.612 2.079 20.288 1.00 95.75 205 MET A CA 1
ATOM 1589 C C . MET A 1 205 ? -10.374 3.565 20.595 1.00 95.75 205 MET A C 1
ATOM 1591 O O . MET A 1 205 ? -10.469 4.401 19.698 1.00 95.75 205 MET A O 1
ATOM 1595 N N . ARG A 1 206 ? -10.003 3.905 21.838 1.00 95.12 206 ARG A N 1
ATOM 1596 C CA . ARG A 1 206 ? -9.659 5.285 22.232 1.00 95.12 206 ARG A CA 1
ATOM 1597 C C . ARG A 1 206 ? -8.398 5.797 21.531 1.00 95.12 206 ARG A C 1
ATOM 1599 O O . ARG A 1 206 ? -8.339 6.967 21.170 1.00 95.12 206 ARG A O 1
ATOM 1606 N N . ARG A 1 207 ? -7.391 4.939 21.338 1.00 95.31 207 ARG A N 1
ATOM 1607 C CA . ARG A 1 207 ? -6.147 5.283 20.626 1.00 95.31 207 ARG A CA 1
ATOM 1608 C C . ARG A 1 207 ? -6.385 5.540 19.144 1.00 95.31 207 ARG A C 1
ATOM 1610 O O . ARG A 1 207 ? -5.898 6.540 18.633 1.00 95.31 207 ARG A O 1
ATOM 1617 N N . LEU A 1 208 ? -7.171 4.688 18.486 1.00 95.06 208 LEU A N 1
ATOM 1618 C CA . LEU A 1 208 ? -7.552 4.864 17.083 1.00 95.06 208 LEU A CA 1
ATOM 1619 C C . LEU A 1 208 ? -8.345 6.154 16.861 1.00 95.06 208 LEU A C 1
ATOM 1621 O O . LEU A 1 208 ? -8.282 6.711 15.771 1.00 95.06 208 LEU A O 1
ATOM 1625 N N . GLY A 1 209 ? -9.053 6.644 17.883 1.00 94.25 209 GLY A N 1
ATOM 1626 C CA . GLY A 1 209 ? -9.735 7.935 17.828 1.00 94.25 209 GLY A CA 1
ATOM 1627 C C . GLY A 1 209 ? -8.874 9.157 18.168 1.00 94.25 209 GLY A C 1
ATOM 1628 O O . GLY A 1 209 ? -9.359 10.284 18.156 1.00 94.25 209 GLY A O 1
ATOM 1629 N N . ASN A 1 210 ? -7.598 8.966 18.510 1.00 93.44 210 ASN A N 1
ATOM 1630 C CA . ASN A 1 210 ? -6.693 10.049 18.874 1.00 93.44 210 ASN A CA 1
ATOM 1631 C C . ASN A 1 210 ? -5.745 10.358 17.707 1.00 93.44 210 ASN A C 1
ATOM 1633 O O . ASN A 1 210 ? -4.803 9.610 17.450 1.00 93.44 210 ASN A O 1
ATOM 1637 N N . ALA A 1 211 ? -5.958 11.495 17.042 1.00 89.31 211 ALA A N 1
ATOM 1638 C CA . ALA A 1 211 ? -5.155 11.921 15.895 1.00 89.31 211 ALA A CA 1
ATOM 1639 C C . ALA A 1 211 ? -3.648 11.995 16.197 1.00 89.31 211 ALA A C 1
ATOM 1641 O O . ALA A 1 211 ? -2.837 11.599 15.365 1.00 89.31 211 ALA A O 1
ATOM 1642 N N . SER A 1 212 ? -3.254 12.440 17.395 1.00 89.94 212 SER A N 1
ATOM 1643 C CA . SER A 1 212 ? -1.840 12.495 17.788 1.00 89.94 212 SER A CA 1
ATOM 1644 C C . SER A 1 212 ? -1.223 11.105 17.901 1.00 89.94 212 SER A C 1
ATOM 1646 O O . SER A 1 212 ? -0.052 10.936 17.579 1.00 89.94 212 SER A O 1
ATOM 1648 N N . PHE A 1 213 ? -1.994 10.108 18.346 1.00 90.69 213 PHE A N 1
ATOM 1649 C CA . PHE A 1 213 ? -1.540 8.717 18.376 1.00 90.69 213 PHE A CA 1
ATOM 1650 C C . PHE A 1 213 ? -1.405 8.151 16.964 1.00 90.69 213 PHE A C 1
ATOM 1652 O O . PHE A 1 213 ? -0.364 7.577 16.652 1.00 90.69 213 PHE A O 1
ATOM 1659 N N . VAL A 1 214 ? -2.426 8.354 16.122 1.00 89.25 214 VAL A N 1
ATOM 1660 C CA . VAL A 1 214 ? -2.413 7.921 14.719 1.00 89.25 214 VAL A CA 1
ATOM 1661 C C . VAL A 1 214 ? -1.184 8.500 14.020 1.00 89.25 214 VAL A C 1
ATOM 1663 O O . VAL A 1 214 ? -0.363 7.744 13.525 1.00 89.25 214 VAL A O 1
ATOM 1666 N N . ASN A 1 215 ? -0.969 9.813 14.114 1.00 82.88 215 ASN A N 1
ATOM 1667 C CA . ASN A 1 215 ? 0.131 10.501 13.436 1.00 82.88 215 ASN A CA 1
ATOM 1668 C C . ASN A 1 215 ? 1.523 10.210 14.022 1.00 82.88 215 ASN A C 1
ATOM 1670 O O . ASN A 1 215 ? 2.529 10.419 13.340 1.00 82.88 215 ASN A O 1
ATOM 1674 N N . ALA A 1 216 ? 1.614 9.790 15.289 1.00 78.25 216 ALA A N 1
ATOM 1675 C CA . ALA A 1 216 ? 2.900 9.504 15.920 1.00 78.25 216 ALA A CA 1
ATOM 1676 C C . ALA A 1 216 ? 3.580 8.277 15.298 1.00 78.25 216 ALA A C 1
ATOM 1678 O O . ALA A 1 216 ? 4.810 8.254 15.238 1.00 78.25 216 ALA A O 1
ATOM 1679 N N . GLY A 1 217 ? 2.787 7.308 14.816 1.00 63.81 217 GLY A N 1
ATOM 1680 C CA . GLY A 1 217 ? 3.244 6.037 14.265 1.00 63.81 217 GLY A CA 1
ATOM 1681 C C . GLY A 1 217 ? 4.002 5.185 15.290 1.00 63.81 217 GLY A C 1
ATOM 1682 O O . GLY A 1 217 ? 4.923 5.637 15.974 1.00 63.81 217 GLY A O 1
ATOM 1683 N N . GLN A 1 218 ? 3.681 3.898 15.398 1.00 55.47 218 GLN A N 1
ATOM 1684 C CA . GLN A 1 218 ? 4.633 2.986 16.023 1.00 55.47 218 GLN A CA 1
ATOM 1685 C C . GLN A 1 218 ? 5.782 2.783 15.037 1.00 55.47 218 GLN A C 1
ATOM 1687 O O . GLN A 1 218 ? 5.604 2.116 14.025 1.00 55.47 218 GLN A O 1
ATOM 1692 N N . LYS A 1 219 ? 6.974 3.338 15.306 1.00 40.62 219 LYS A N 1
ATOM 1693 C CA . LYS A 1 219 ? 8.184 2.874 14.610 1.00 40.62 219 LYS A CA 1
ATOM 1694 C C . LYS A 1 219 ? 8.238 1.361 14.793 1.00 40.62 219 LYS A C 1
ATOM 1696 O O . LYS A 1 219 ? 8.490 0.880 15.898 1.00 40.62 219 LYS A O 1
ATOM 1701 N N . SER A 1 220 ? 7.964 0.615 13.727 1.00 35.03 220 SER A N 1
ATOM 1702 C CA . SER A 1 220 ? 8.178 -0.821 13.704 1.00 35.03 220 SER A CA 1
ATOM 1703 C C . SER A 1 220 ? 9.620 -1.057 14.130 1.00 35.03 220 SER A C 1
ATOM 1705 O O . SER A 1 220 ? 10.530 -0.482 13.532 1.00 35.03 220 SER A O 1
ATOM 1707 N N . ALA A 1 221 ? 9.833 -1.866 15.165 1.00 31.05 221 ALA A N 1
ATOM 1708 C CA . ALA A 1 221 ? 11.155 -2.345 15.528 1.00 31.05 221 ALA A CA 1
ATOM 1709 C C . ALA A 1 221 ? 11.740 -3.125 14.335 1.00 31.05 221 ALA A C 1
ATOM 1711 O O . ALA A 1 221 ? 11.507 -4.322 14.160 1.00 31.05 221 ALA A O 1
ATOM 1712 N N . SER A 1 222 ? 12.444 -2.414 13.462 1.00 28.81 222 SER A N 1
ATOM 1713 C CA . SER A 1 222 ? 13.432 -2.942 12.540 1.00 28.81 222 SER A CA 1
ATOM 1714 C C . SER A 1 222 ? 14.770 -2.837 13.262 1.00 28.81 222 SER A C 1
ATOM 1716 O O . SER A 1 222 ? 15.316 -1.746 13.384 1.00 28.81 222 SER A O 1
ATOM 1718 N N . GLN A 1 223 ? 15.205 -3.972 13.813 1.00 29.53 223 GLN A N 1
ATOM 1719 C CA . GLN A 1 223 ? 16.580 -4.323 14.182 1.00 29.53 223 GLN A CA 1
ATOM 1720 C C . GLN A 1 223 ? 17.580 -3.154 14.260 1.00 29.53 223 GLN A C 1
ATOM 1722 O O . GLN A 1 223 ? 18.217 -2.800 13.269 1.00 29.53 223 GLN A O 1
ATOM 1727 N N . GLU A 1 224 ? 17.828 -2.658 15.472 1.00 26.64 224 GLU A N 1
ATOM 1728 C CA . GLU A 1 224 ? 19.181 -2.232 15.826 1.00 26.64 224 GLU A CA 1
ATOM 1729 C C . GLU A 1 224 ? 20.063 -3.487 15.814 1.00 26.64 224 GLU A C 1
ATOM 1731 O O . GLU A 1 224 ? 20.105 -4.247 16.779 1.00 26.64 224 GLU A O 1
ATOM 1736 N N . SER A 1 225 ? 20.788 -3.730 14.720 1.00 27.58 225 SER A N 1
ATOM 1737 C CA . SER A 1 225 ? 22.051 -4.456 14.842 1.00 27.58 225 SER A CA 1
ATOM 1738 C C . SER A 1 225 ? 23.071 -3.482 15.433 1.00 27.58 225 SER A C 1
ATOM 1740 O O . SER A 1 225 ? 23.913 -2.924 14.725 1.00 27.58 225 SER A O 1
ATOM 1742 N N . ALA A 1 226 ? 22.968 -3.237 16.738 1.00 28.80 226 ALA A N 1
ATOM 1743 C CA . ALA A 1 226 ? 24.070 -2.681 17.499 1.00 28.80 226 ALA A CA 1
ATOM 1744 C C . ALA A 1 226 ? 25.164 -3.754 17.528 1.00 28.80 226 ALA A C 1
ATOM 1746 O O . ALA A 1 226 ? 25.137 -4.701 18.313 1.00 28.80 226 ALA A O 1
ATOM 1747 N N . GLY A 1 227 ? 26.103 -3.643 16.591 1.00 35.81 227 GLY A N 1
ATOM 1748 C CA . GLY A 1 227 ? 27.391 -4.306 16.684 1.00 35.81 227 GLY A CA 1
ATOM 1749 C C . GLY A 1 227 ? 28.168 -3.690 17.836 1.00 35.81 227 GLY A C 1
ATOM 1750 O O . GLY A 1 227 ? 29.050 -2.870 17.611 1.00 35.81 227 GLY A O 1
ATOM 1751 N N . GLU A 1 228 ? 27.847 -4.087 19.062 1.00 28.83 228 GLU A N 1
ATOM 1752 C CA . GLU A 1 228 ? 28.653 -3.781 20.233 1.00 28.83 228 GLU A CA 1
ATOM 1753 C C . GLU A 1 228 ? 29.428 -5.042 20.606 1.00 28.83 228 GLU A C 1
ATOM 1755 O O . GLU A 1 228 ? 28.914 -6.013 21.163 1.00 28.83 228 GLU A O 1
ATOM 1760 N N . ARG A 1 229 ? 30.699 -5.049 20.192 1.00 34.41 229 ARG A N 1
ATOM 1761 C CA . ARG A 1 229 ? 31.690 -6.043 20.591 1.00 34.41 229 ARG A CA 1
ATOM 1762 C C . ARG A 1 229 ? 31.895 -5.938 22.102 1.00 34.41 229 ARG A C 1
ATOM 1764 O O . ARG A 1 229 ? 32.789 -5.226 22.554 1.00 34.41 229 ARG A O 1
ATOM 1771 N N . LEU A 1 230 ? 31.122 -6.690 22.879 1.00 30.19 230 LEU A N 1
ATOM 1772 C CA . LEU A 1 230 ? 31.517 -7.031 24.239 1.00 30.19 230 LEU A CA 1
ATOM 1773 C C . LEU A 1 230 ? 32.653 -8.055 24.156 1.00 30.19 230 LEU A C 1
ATOM 1775 O O . LEU A 1 230 ? 32.454 -9.258 23.991 1.00 30.19 230 LEU A O 1
ATOM 1779 N N . CYS A 1 231 ? 33.874 -7.533 24.224 1.00 30.39 231 CYS A N 1
ATOM 1780 C CA . CYS A 1 231 ? 35.083 -8.294 24.477 1.00 30.39 231 CYS A CA 1
ATOM 1781 C C . CYS A 1 231 ? 34.968 -8.897 25.887 1.00 30.39 231 CYS A C 1
ATOM 1783 O O . CYS A 1 231 ? 35.205 -8.216 26.882 1.00 30.39 231 CYS A O 1
ATOM 1785 N N . CYS A 1 232 ? 34.541 -10.155 25.986 1.00 26.39 232 CYS A N 1
ATOM 1786 C CA . CYS A 1 232 ? 34.647 -10.918 27.223 1.00 26.39 232 CYS A CA 1
ATOM 1787 C C . CYS A 1 232 ? 36.073 -11.499 27.281 1.00 26.39 232 CYS A C 1
ATOM 1789 O O . CYS A 1 232 ? 36.464 -12.195 26.338 1.00 26.39 232 CYS A O 1
ATOM 1791 N N . PRO A 1 233 ? 36.886 -11.202 28.313 1.00 32.47 233 PRO A N 1
ATOM 1792 C CA . PRO A 1 233 ? 38.247 -11.705 28.388 1.00 32.47 233 PRO A CA 1
ATOM 1793 C C . PRO A 1 233 ? 38.184 -13.200 28.699 1.00 32.47 233 PRO A C 1
ATOM 1795 O O . PRO A 1 233 ? 37.687 -13.612 29.747 1.00 32.47 233 PRO A O 1
ATOM 1798 N N . LEU A 1 234 ? 38.677 -14.023 27.776 1.00 35.78 234 LEU A N 1
ATOM 1799 C CA . LEU A 1 234 ? 38.869 -15.443 28.030 1.00 35.78 234 LEU A CA 1
ATOM 1800 C C . LEU A 1 234 ? 39.939 -15.582 29.125 1.00 35.78 234 LEU A C 1
ATOM 1802 O O . LEU A 1 234 ? 41.109 -15.266 28.907 1.00 35.78 234 LEU A O 1
ATOM 1806 N N . LEU A 1 235 ? 39.521 -16.035 30.308 1.00 33.53 235 LEU A N 1
ATOM 1807 C CA . LEU A 1 235 ? 40.408 -16.508 31.366 1.00 33.53 235 LEU A CA 1
ATOM 1808 C C . LEU A 1 235 ? 41.305 -17.624 30.801 1.00 33.53 235 LEU A C 1
ATOM 1810 O O . LEU A 1 235 ? 40.843 -18.735 30.546 1.00 33.53 235 LEU A O 1
ATOM 1814 N N . LEU A 1 236 ? 42.597 -17.337 30.639 1.00 32.44 236 LEU A N 1
ATOM 1815 C CA . LEU A 1 236 ? 43.636 -18.356 30.510 1.00 32.44 236 LEU A CA 1
ATOM 1816 C C . LEU A 1 236 ? 43.889 -18.960 31.901 1.00 32.44 236 LEU A C 1
ATOM 1818 O O . LEU A 1 236 ? 44.604 -18.380 32.716 1.00 32.44 236 LEU A O 1
ATOM 1822 N N . LEU A 1 237 ? 43.314 -20.130 32.179 1.00 32.78 237 LEU A N 1
ATOM 1823 C CA . LEU A 1 237 ? 43.760 -20.990 33.277 1.00 32.78 237 LEU A CA 1
ATOM 1824 C C . LEU A 1 237 ? 44.865 -21.917 32.754 1.00 32.78 237 LEU A C 1
ATOM 1826 O O . LEU A 1 237 ? 44.605 -22.961 32.162 1.00 32.78 237 LEU A O 1
ATOM 1830 N N . LEU A 1 238 ? 46.113 -21.497 32.966 1.00 32.47 238 LEU A N 1
ATOM 1831 C CA . LEU A 1 238 ? 47.303 -22.342 32.878 1.00 32.47 238 LEU A CA 1
ATOM 1832 C C . LEU A 1 238 ? 47.302 -23.317 34.065 1.00 32.47 238 LEU A C 1
ATOM 1834 O O . LEU A 1 238 ? 47.529 -22.905 35.200 1.00 32.47 238 LEU A O 1
ATOM 1838 N N . VAL A 1 239 ? 47.078 -24.606 33.809 1.00 34.53 239 VAL A N 1
ATOM 1839 C CA . VAL A 1 239 ? 47.379 -25.671 34.777 1.00 34.53 239 VAL A CA 1
ATOM 1840 C C 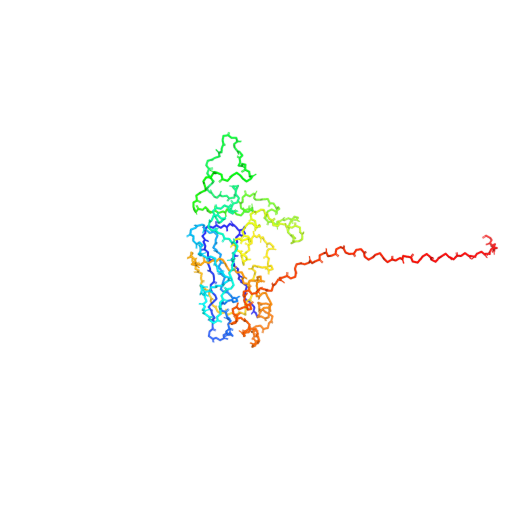. VAL A 1 239 ? 48.759 -26.226 34.438 1.00 34.53 239 VAL A C 1
ATOM 1842 O O . VAL A 1 239 ? 48.950 -26.869 33.408 1.00 34.53 239 VAL A O 1
ATOM 1845 N N . LEU A 1 240 ? 49.731 -25.937 35.303 1.00 33.97 240 LEU A N 1
ATOM 1846 C CA . LEU A 1 240 ? 51.109 -26.420 35.240 1.00 33.97 240 LEU A CA 1
ATOM 1847 C C . LEU A 1 240 ? 51.403 -27.209 36.524 1.00 33.97 240 LEU A C 1
ATOM 1849 O O . LEU A 1 240 ? 51.513 -26.639 37.604 1.00 33.97 240 LEU A O 1
ATOM 1853 N N . SER A 1 241 ? 51.464 -28.533 36.398 1.00 37.81 241 SER A N 1
ATOM 1854 C CA . SER A 1 241 ? 52.191 -29.514 37.232 1.00 37.81 241 SER A CA 1
ATOM 1855 C C . SER A 1 241 ? 51.751 -30.894 36.713 1.00 37.81 241 SER A C 1
ATOM 1857 O O . SER A 1 241 ? 50.565 -31.170 36.641 1.00 37.81 241 SER A O 1
ATOM 1859 N N . GLY A 1 242 ? 52.577 -31.788 36.173 1.00 32.72 242 GLY A N 1
ATOM 1860 C CA . GLY A 1 242 ? 53.968 -32.087 36.468 1.00 32.72 242 GLY A CA 1
ATOM 1861 C C . GLY A 1 242 ? 54.023 -33.206 37.506 1.00 32.72 242 GLY A C 1
ATOM 1862 O O . GLY A 1 242 ? 54.091 -32.878 38.679 1.00 32.72 242 GLY A O 1
ATOM 1863 N N . LEU A 1 243 ? 53.977 -34.481 37.084 1.00 33.38 243 LEU A N 1
ATOM 1864 C CA . LEU A 1 243 ? 54.777 -35.593 37.637 1.00 33.38 243 LEU A CA 1
ATOM 1865 C C . LEU A 1 243 ? 54.533 -36.927 36.887 1.00 33.38 243 LEU A C 1
ATOM 1867 O O . LEU A 1 243 ? 53.437 -37.469 36.889 1.00 33.38 243 LEU A O 1
ATOM 1871 N N . LEU A 1 244 ? 55.605 -37.389 36.237 1.00 32.28 244 LEU A N 1
ATOM 1872 C CA . LEU A 1 244 ? 56.177 -38.744 36.156 1.00 32.28 244 LEU A CA 1
ATOM 1873 C C . LEU A 1 244 ? 55.339 -40.038 36.344 1.00 32.28 244 LEU A C 1
ATOM 1875 O O . LEU A 1 244 ? 54.636 -40.223 37.329 1.00 32.28 244 LEU A O 1
ATOM 1879 N N . LEU A 1 245 ? 55.752 -41.003 35.504 1.00 32.53 245 LEU A N 1
ATOM 1880 C CA . LEU A 1 245 ? 55.844 -42.471 35.652 1.00 32.53 245 LEU A CA 1
ATOM 1881 C C . LEU A 1 245 ? 54.781 -43.378 34.989 1.00 32.53 245 LEU A C 1
ATOM 1883 O O . LEU A 1 245 ? 53.713 -43.613 35.532 1.00 32.53 245 LEU A O 1
ATOM 1887 N N . VAL A 1 246 ? 55.204 -43.957 33.849 1.00 35.19 246 VAL A N 1
ATOM 1888 C CA . VAL A 1 246 ? 55.365 -45.407 33.574 1.00 35.19 246 VAL A CA 1
ATOM 1889 C C . VAL A 1 246 ? 54.148 -46.313 33.820 1.00 35.19 246 VAL A C 1
ATOM 1891 O O . VAL A 1 246 ? 53.730 -46.473 34.955 1.00 35.19 246 VAL A O 1
ATOM 1894 N N . MET A 1 247 ? 53.689 -47.028 32.783 1.00 32.94 247 MET A N 1
ATOM 1895 C CA . MET A 1 247 ? 53.796 -48.498 32.680 1.00 32.94 247 MET A CA 1
ATOM 1896 C C . MET A 1 247 ? 53.261 -49.016 31.328 1.00 32.94 247 MET A C 1
ATOM 1898 O O . MET A 1 247 ? 52.121 -48.740 30.972 1.00 32.94 247 MET A O 1
ATOM 1902 N N . THR A 1 248 ? 54.137 -49.794 30.671 1.00 41.88 248 THR A N 1
ATOM 1903 C CA . THR A 1 248 ? 53.951 -50.828 29.622 1.00 41.88 248 THR A CA 1
ATOM 1904 C C . THR A 1 248 ? 53.348 -50.452 28.277 1.00 41.88 248 THR A C 1
ATOM 1906 O O . THR A 1 248 ? 52.140 -50.149 28.224 1.00 41.88 248 THR A O 1
#

pLDDT: mean 83.2, std 20.89, range [26.39, 98.38]

Foldseek 3Di:
DKDKDFAACQFWDAFKKKKFFFFDPPAADDARLQPIFIFDLAQPQADAADQWACFSHDLQQTHGFQGPDDSLLSQPLADQLFWPDHDDAPPVNDDDPPPPPDDGDSGTIGGAPCNRPVDCQRQCDDVSVDLVRRDQDSQLVSSCSQAVQHHSHDNSPQRTMQMAHPGTDMDMDTSGHYGGGRNCQFPVVQSVCCRVVVYGDPVSSNLSSDPCSSSVGDRPPDDPPPPDPPPDPPDPDDDDDDDDDDDD

Organism: NCBI:txid43265

Secondary structure (DSSP, 8-state):
-EEEE--B-SSEE-S-EEEEEE--TTSPP--HHHH-EEE--STTSPPPP-SEEEEEEETTEEEEB--S--HHHHHH-S-GGGBSSPPPPPTTS---TT-TTSPPPSS--EE-HHHHH--HHHHT-GGG-STTT----HHHHHHHHH-TTSB-STT-GGGT-EEEES--EEEEEES-SS--B-HHHHSHHHHHHHHHHSS--HHHHHHHT-HHHHHH--------------------------------

InterPro domains:
  IPR001938 Thaumatin family [PF00314] (2-176)
  IPR001938 Thaumatin family [PS51367] (1-176)
  IPR001938 Thaumatin family [SM00205] (50-176)
  IPR037176 Osmotin/thaumatin-like superfamily [G3DSA:2.60.110.10] (1-176)
  IPR037176 Osmotin/thaumatin-like superfamily [SSF49870] (3-177)

Sequence (248 aa):
MQTFYDISLVDGYNLPVGIEHMPSDNTSFIPPNLTNSACVATAGWLYDVTQSGTYYSNETYPIPLEKNETNDLLSKWCPWRNLAFPPQRPSDGIYPYPDDNIQRPSFSPCKSACATTGSDRDCCIGQYHDPNICKPSMYSKNVKAMCPDAYSFAFDDRSSTFIVPKGGGWKVIWCPAGRSTDILNQLAAQMYELASGGKLSELSMRRLGNASFVNAGQKSASQESAGERLCCPLLLLLVLSGLLLVMT